Protein 6ER6 (pdb70)

Secondary structure (DSSP, 8-state):
-PPP-SGGGSBHHHHHHHHHHHHHT-S-HHHHHHHHHHHHHHH--TTTTHHHHS--TTS-SSHHHHHHHHHHHHHHTT---PBP-TT-/-TTS-EE-B---B---S-GGGGTTSTT-EEPBHHHHHHHTT-EESSHHHHHHHHHHHHHT-HHHHTTS-HHHHHHHHTTPPPBPPGGG-BTTB-B-EEEESS-----TTBTTTEEEE-TTTT---

Structure (mmCIF, N/CA/C/O backbone):
data_6ER6
#
_entry.id   6ER6
#
_cell.length_a   39.340
_cell.length_b   56.297
_cell.length_c   101.977
_cell.angle_alpha   90.000
_cell.angle_beta   90.000
_cell.angle_gamma   90.000
#
_symmetry.space_group_name_H-M   'P 21 21 21'
#
loop_
_entity.id
_entity.type
_entity.pdbx_description
1 polymer 'Endonuclease colEdes7'
2 polymer 'immunity Imdes7'
3 water water
#
loop_
_atom_site.group_PDB
_atom_site.id
_atom_site.type_symbol
_atom_site.label_atom_id
_atom_site.label_alt_id
_atom_site.label_comp_id
_atom_site.label_asym_id
_atom_site.label_entity_id
_atom_site.label_seq_id
_atom_site.pdbx_PDB_ins_code
_atom_site.Cartn_x
_atom_site.Cartn_y
_atom_site.Cartn_z
_atom_site.occupancy
_atom_site.B_iso_or_equiv
_atom_site.auth_seq_id
_atom_site.auth_comp_id
_atom_site.auth_asym_id
_atom_site.auth_atom_id
_atom_site.pdbx_PDB_model_num
ATOM 1 N N . LYS A 1 4 ? -33.312 -7.424 113.138 1.00 48.36 4 LYS B N 1
ATOM 2 C CA . LYS A 1 4 ? -33.194 -7.298 114.631 1.00 47.23 4 LYS B CA 1
ATOM 3 C C . LYS A 1 4 ? -33.632 -5.893 115.074 1.00 43.17 4 LYS B C 1
ATOM 4 O O . LYS A 1 4 ? -34.290 -5.782 116.128 1.00 44.20 4 LYS B O 1
ATOM 7 N N . ARG A 1 5 ? -33.294 -4.858 114.302 1.00 39.16 5 ARG B N 1
ATOM 8 C CA . ARG A 1 5 ? -33.692 -3.451 114.594 1.00 35.90 5 ARG B CA 1
ATOM 9 C C . ARG A 1 5 ? -35.212 -3.281 114.448 1.00 34.84 5 ARG B C 1
ATOM 10 O O . ARG A 1 5 ? -35.735 -2.279 114.971 1.00 42.71 5 ARG B O 1
ATOM 18 N N . ASN A 1 6 ? -35.877 -4.212 113.759 1.00 37.51 6 ASN B N 1
ATOM 19 C CA . ASN A 1 6 ? -37.337 -4.126 113.466 1.00 35.65 6 ASN B CA 1
ATOM 20 C C . ASN A 1 6 ? -38.121 -5.059 114.376 1.00 36.15 6 ASN B C 1
ATOM 21 O O 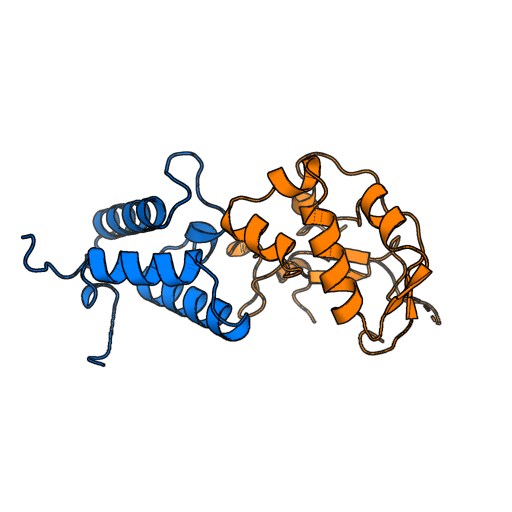. ASN A 1 6 ? -39.312 -5.077 114.270 1.00 35.36 6 ASN B O 1
ATOM 26 N N . LYS A 1 7 ? -37.412 -5.718 115.282 1.00 39.65 7 LYS B N 1
ATOM 27 C CA . LYS A 1 7 ? -38.016 -6.672 116.235 1.00 36.94 7 LYS B CA 1
ATOM 28 C C . LYS A 1 7 ? -38.285 -5.953 117.565 1.00 37.57 7 LYS B C 1
ATOM 29 O O . LYS A 1 7 ? -37.450 -5.167 117.994 1.00 35.78 7 LYS B O 1
ATOM 35 N N . PRO A 1 8 ? -39.389 -6.244 118.273 1.00 38.07 8 PRO B N 1
ATOM 36 C CA . PRO A 1 8 ? -39.670 -5.585 119.525 1.00 36.61 8 PRO B CA 1
ATOM 37 C C . PRO A 1 8 ? -38.833 -6.196 120.656 1.00 39.36 8 PRO B C 1
ATOM 38 O O . PRO A 1 8 ? -38.236 -7.249 120.486 1.00 40.77 8 PRO B O 1
ATOM 42 N N . GLY A 1 9 ? -38.804 -5.503 121.790 1.00 40.16 9 GLY B N 1
ATOM 43 C CA . GLY A 1 9 ? -38.040 -5.961 122.964 1.00 40.62 9 GLY B CA 1
ATOM 44 C C . GLY A 1 9 ? -38.024 -4.952 124.098 1.00 36.95 9 GLY B C 1
ATOM 45 O O . GLY A 1 9 ? -38.696 -3.899 123.986 1.00 34.72 9 GLY B O 1
ATOM 46 N N . LYS A 1 10 ? -37.242 -5.271 125.133 1.00 37.98 10 LYS B N 1
ATOM 47 C CA . LYS A 1 10 ? -37.188 -4.587 126.452 1.00 37.44 10 LYS B CA 1
ATOM 48 C C . LYS A 1 10 ? -35.822 -3.913 126.619 1.00 38.37 10 LYS B C 1
ATOM 49 O O . LYS A 1 10 ? -34.803 -4.615 126.443 1.00 35.24 10 LYS B O 1
ATOM 53 N N . ALA A 1 11 ? -35.806 -2.622 126.971 1.00 39.73 11 ALA B N 1
ATOM 54 C CA . ALA A 1 11 ? -34.586 -1.836 127.284 1.00 40.08 11 ALA B CA 1
ATOM 55 C C . ALA A 1 11 ? -33.938 -2.391 128.556 1.00 38.20 11 ALA B C 1
ATOM 56 O O . ALA A 1 11 ? -34.675 -2.634 129.523 1.00 39.98 11 ALA B O 1
ATOM 58 N N . THR A 1 12 ? -32.613 -2.581 128.538 1.00 37.30 12 THR B N 1
ATOM 59 C CA . THR A 1 12 ? -31.794 -3.081 129.679 1.00 37.69 12 THR B CA 1
ATOM 60 C C . THR A 1 12 ? -30.448 -2.341 129.701 1.00 37.46 12 THR B C 1
ATOM 61 O O . THR A 1 12 ? -30.098 -1.738 128.671 1.00 31.59 12 THR B O 1
ATOM 65 N N . GLY A 1 13 ? -29.739 -2.367 130.837 1.00 39.69 13 GLY B N 1
ATOM 66 C CA . GLY A 1 13 ? -28.364 -1.834 130.969 1.00 43.44 13 GLY B CA 1
ATOM 67 C C . GLY A 1 13 ? -28.293 -0.528 131.755 1.00 41.71 13 GLY B C 1
ATOM 68 O O . GLY A 1 13 ? -29.350 -0.054 132.221 1.00 45.66 13 GLY B O 1
ATOM 69 N N . LYS A 1 14 ? -27.084 0.049 131.853 1.00 40.65 14 LYS B N 1
ATOM 70 C CA . LYS A 1 14 ? -26.703 1.102 132.837 1.00 40.72 14 LYS B CA 1
ATOM 71 C C . LYS A 1 14 ? -26.340 2.438 132.175 1.00 41.15 14 LYS B C 1
ATOM 72 O O . LYS A 1 14 ? -26.604 3.480 132.807 1.00 51.30 14 LYS B O 1
ATOM 74 N N . GLY A 1 15 ? -25.724 2.426 130.989 1.00 37.64 15 GLY B N 1
ATOM 75 C CA . GLY A 1 15 ? -25.163 3.635 130.349 1.00 34.37 15 GLY B CA 1
ATOM 76 C C . GLY A 1 15 ? -23.836 4.034 130.984 1.00 36.14 15 GLY B C 1
ATOM 77 O O . GLY A 1 15 ? -23.254 3.192 131.703 1.00 40.53 15 GLY B O 1
ATOM 78 N N . LYS A 1 16 ? -23.365 5.265 130.738 1.00 32.54 16 LYS B N 1
ATOM 79 C CA . LYS A 1 16 ? -22.068 5.782 131.266 1.00 34.79 16 LYS B CA 1
ATOM 80 C C . LYS A 1 16 ? -22.209 7.234 131.716 1.00 35.28 16 LYS B C 1
ATOM 81 O O . LYS A 1 16 ? -23.052 7.963 131.200 1.00 36.00 16 LYS B O 1
ATOM 87 N N . PRO A 1 17 ? -21.364 7.703 132.667 1.00 37.34 17 PRO B N 1
ATOM 88 C CA . PRO A 1 17 ? -21.322 9.117 133.041 1.00 38.39 17 PRO B CA 1
ATOM 89 C C . PRO A 1 17 ? -20.856 9.985 131.862 1.00 37.57 17 PRO B C 1
ATOM 90 O O . PRO A 1 17 ? -19.984 9.563 131.125 1.00 37.44 17 PRO B O 1
ATOM 94 N N . VAL A 1 18 ? -21.437 11.177 131.718 1.00 38.60 18 VAL B N 1
ATOM 95 C CA . VAL A 1 18 ? -21.241 12.045 130.522 1.00 37.00 18 VAL B CA 1
ATOM 96 C C . VAL A 1 18 ? -21.079 13.504 130.960 1.00 38.91 18 VAL B C 1
ATOM 97 O O . VAL A 1 18 ? -21.815 13.935 131.867 1.00 43.81 18 VAL B O 1
ATOM 101 N N . GLY A 1 19 ? -20.158 14.222 130.305 1.00 40.35 19 GLY B N 1
ATOM 102 C CA . GLY A 1 19 ? -19.804 15.627 130.595 1.00 39.54 19 GLY B CA 1
ATOM 103 C C . GLY A 1 19 ? -20.432 16.585 129.597 1.00 41.38 19 GLY B C 1
ATOM 104 O O . GLY A 1 19 ? -21.531 16.265 129.086 1.00 39.09 19 GLY B O 1
ATOM 105 N N . ASP A 1 20 ? -19.743 17.696 129.303 1.00 42.77 20 ASP B N 1
ATOM 106 C CA . ASP A 1 20 ? -20.292 18.871 128.568 1.00 45.88 20 ASP B CA 1
ATOM 107 C C . ASP A 1 20 ? -19.964 18.825 127.065 1.00 41.97 20 ASP B C 1
ATOM 108 O O . ASP A 1 20 ? -20.406 19.754 126.362 1.00 44.20 20 ASP B O 1
ATOM 113 N N . LYS A 1 21 ? -19.215 17.826 126.586 1.00 38.88 21 LYS B N 1
ATOM 114 C CA . LYS A 1 21 ? -18.895 17.645 125.138 1.00 33.14 21 LYS B CA 1
ATOM 115 C C . LYS A 1 21 ? -19.302 16.229 124.711 1.00 28.10 21 LYS B C 1
ATOM 116 O O . LYS A 1 21 ? -18.511 15.553 124.036 1.00 28.65 21 LYS B O 1
ATOM 122 N N . TRP A 1 22 ? -20.516 15.825 125.077 1.00 25.40 22 TRP B N 1
ATOM 123 C CA . TRP A 1 22 ? -21.034 14.436 124.972 1.00 22.57 22 TRP B CA 1
ATOM 124 C C . TRP A 1 22 ? -20.830 13.888 123.553 1.00 21.28 22 TRP B C 1
ATOM 125 O O . TRP A 1 22 ? -20.190 12.835 123.409 1.00 22.19 22 TRP B O 1
ATOM 136 N N . LEU A 1 23 ? -21.321 14.592 122.534 1.00 20.96 23 LEU B N 1
ATOM 137 C CA . LEU A 1 23 ? -21.351 14.046 121.156 1.00 21.20 23 LEU B CA 1
ATOM 138 C C . LEU A 1 23 ? -20.038 14.328 120.415 1.00 21.32 23 LEU B C 1
ATOM 139 O O . LEU A 1 23 ? -19.947 13.929 119.244 1.00 20.83 23 LEU B O 1
ATOM 144 N N . ASP A 1 24 ? -19.014 14.889 121.065 1.00 22.13 24 ASP B N 1
ATOM 145 C CA . ASP A 1 24 ? -17.648 14.911 120.472 1.00 25.84 24 ASP B CA 1
ATOM 146 C C . ASP A 1 24 ? -17.184 13.469 120.214 1.00 24.26 24 ASP B C 1
ATOM 147 O O . ASP A 1 24 ? -16.372 13.279 119.303 1.00 28.82 24 ASP B O 1
ATOM 152 N N . ASP A 1 25 ? -17.695 12.497 120.979 1.00 24.64 25 ASP B N 1
ATOM 153 C CA . ASP A 1 25 ? -17.351 11.052 120.863 1.00 23.51 25 ASP B CA 1
ATOM 154 C C . ASP A 1 25 ? -18.138 10.379 119.725 1.00 21.01 25 ASP B C 1
ATOM 155 O O . ASP A 1 25 ? -17.781 9.235 119.367 1.00 21.77 25 ASP B O 1
ATOM 160 N N . ALA A 1 26 ? -19.149 11.040 119.148 1.00 20.64 26 ALA B N 1
ATOM 161 C CA . ALA A 1 26 ? -20.101 10.405 118.2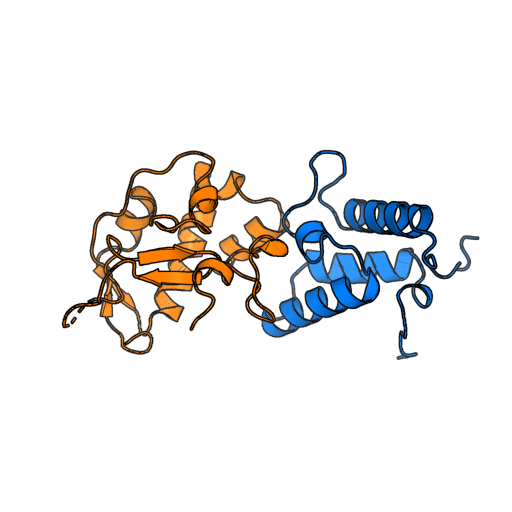03 1.00 20.24 26 ALA B CA 1
ATOM 162 C C . ALA A 1 26 ? -19.386 9.969 116.917 1.00 20.03 26 ALA B C 1
ATOM 163 O O . ALA A 1 26 ? -19.805 8.953 116.348 1.00 21.04 26 ALA B O 1
ATOM 165 N N . GLY A 1 27 ? -18.341 10.685 116.492 1.00 21.10 27 GLY B N 1
ATOM 166 C CA . GLY A 1 27 ? -17.585 10.377 115.260 1.00 22.35 27 GLY B CA 1
ATOM 167 C C . GLY A 1 27 ? -16.356 9.521 115.525 1.00 24.34 27 GLY B C 1
ATOM 168 O O . GLY A 1 27 ? -15.653 9.185 114.551 1.00 26.46 27 GLY B O 1
ATOM 169 N N . LYS A 1 28 ? -16.102 9.166 116.789 1.00 25.00 28 LYS B N 1
ATOM 170 C CA . LYS A 1 28 ? -14.875 8.447 117.219 1.00 28.56 28 LYS B CA 1
ATOM 171 C C . LYS A 1 28 ? -15.151 6.944 117.259 1.00 26.47 28 LYS B C 1
ATOM 172 O O . LYS A 1 28 ? -16.324 6.535 117.155 1.00 25.83 28 LYS B O 1
ATOM 178 N N . ASP A 1 29 ? -14.086 6.155 117.385 1.00 27.63 29 ASP B N 1
ATOM 179 C CA . ASP A 1 29 ? -14.137 4.673 117.447 1.00 30.85 29 ASP B CA 1
ATOM 180 C C . ASP A 1 29 ? -15.249 4.226 118.406 1.00 29.38 29 ASP B C 1
ATOM 181 O O . ASP A 1 29 ? -16.037 3.339 118.038 1.00 30.29 29 ASP B O 1
ATOM 186 N N . SER A 1 30 ? -15.311 4.835 119.591 1.00 29.24 30 SER B N 1
ATOM 187 C CA . SER A 1 30 ? -16.217 4.441 120.701 1.00 28.35 30 SER B CA 1
ATOM 188 C C . SER A 1 30 ? -17.675 4.785 120.379 1.00 24.75 30 SER B C 1
ATOM 189 O O . SER A 1 30 ? -18.565 4.148 120.965 1.00 27.19 30 SER B O 1
ATOM 192 N N . GLY A 1 31 ? -17.917 5.801 119.544 1.00 23.08 31 GLY B N 1
ATOM 193 C CA . GLY A 1 31 ? -19.203 6.525 119.537 1.00 19.65 31 GLY B CA 1
ATOM 194 C C . GLY A 1 31 ? -19.458 7.150 120.901 1.00 18.56 31 GLY B C 1
ATOM 195 O O . GLY A 1 31 ? -18.568 7.054 121.768 1.00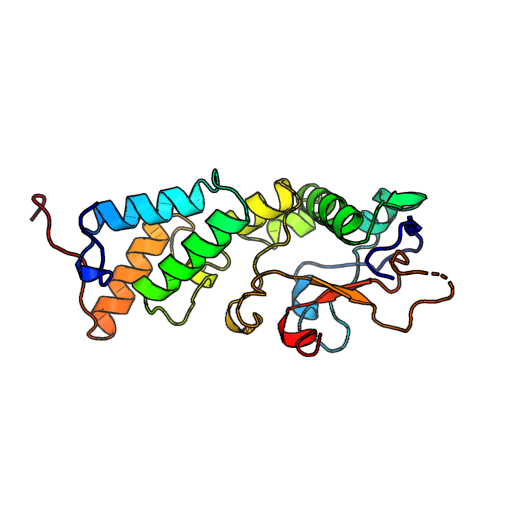 21.10 31 GLY B O 1
ATOM 196 N N . ALA A 1 32 ? -20.619 7.773 121.099 1.00 19.09 32 ALA B N 1
ATOM 197 C CA . ALA A 1 32 ? -21.013 8.384 122.390 1.00 19.45 32 ALA B CA 1
ATOM 198 C C . ALA A 1 32 ? -21.926 7.424 123.147 1.00 20.66 32 ALA B C 1
ATOM 199 O O . ALA A 1 32 ? -22.803 6.797 122.561 1.00 20.95 32 ALA B O 1
ATOM 201 N N . PRO A 1 33 ? -21.753 7.287 124.479 1.00 20.99 33 PRO B N 1
ATOM 202 C CA . PRO A 1 33 ? -22.596 6.395 125.269 1.00 23.20 33 PRO B CA 1
ATOM 203 C C . PRO A 1 33 ? -23.977 6.989 125.566 1.00 24.54 33 PRO B C 1
ATOM 204 O O . PRO A 1 33 ? -24.146 8.198 125.477 1.00 25.84 33 PRO B O 1
ATOM 208 N N . ILE A 1 34 ? -24.931 6.126 125.913 1.00 27.02 34 ILE B N 1
ATOM 209 C CA . ILE A 1 34 ? -26.199 6.562 126.561 1.00 28.66 34 ILE B CA 1
ATOM 210 C C . ILE A 1 34 ? -25.792 7.149 127.906 1.00 29.27 34 ILE B C 1
ATOM 211 O O . ILE A 1 34 ? -25.108 6.473 128.668 1.00 30.27 34 ILE B O 1
ATOM 216 N N . PRO A 1 35 ? -26.124 8.422 128.218 1.00 30.03 35 PRO B N 1
ATOM 217 C CA . PRO A 1 35 ? -25.861 8.967 129.552 1.00 32.25 35 PRO B CA 1
ATOM 218 C C . PRO A 1 35 ? -26.542 8.108 130.632 1.00 35.05 35 PRO B C 1
ATOM 219 O O . PRO A 1 35 ? -27.671 7.699 130.428 1.00 35.07 35 PRO B O 1
ATOM 223 N N . ASP A 1 36 ? -25.833 7.808 131.725 1.00 40.03 36 ASP B N 1
ATOM 224 C CA . ASP A 1 36 ? -26.305 6.865 132.778 1.00 38.42 36 ASP B CA 1
ATOM 225 C C . ASP A 1 36 ? -27.692 7.299 133.283 1.00 37.71 36 ASP B C 1
ATOM 226 O O . ASP A 1 36 ? -28.572 6.419 133.437 1.00 40.03 36 ASP B O 1
ATOM 231 N N . ARG A 1 37 ? -27.892 8.603 133.494 1.00 37.08 37 ARG B N 1
ATOM 232 C CA . ARG A 1 37 ? -29.155 9.181 134.040 1.00 43.00 37 ARG B CA 1
ATOM 233 C C . ARG A 1 37 ? -30.288 9.022 133.019 1.00 41.66 37 ARG B C 1
ATOM 234 O O . ARG A 1 37 ? -31.430 8.740 133.437 1.00 43.00 37 ARG B O 1
ATOM 242 N N . ILE A 1 38 ? -29.993 9.178 131.728 1.00 43.27 38 ILE B N 1
ATOM 243 C CA . ILE A 1 38 ? -30.983 8.905 130.648 1.00 41.15 38 ILE B CA 1
ATOM 244 C C . ILE A 1 38 ? -31.339 7.415 130.707 1.00 45.55 38 ILE B C 1
ATOM 245 O O . ILE A 1 38 ? -32.543 7.100 130.624 1.00 49.99 38 ILE B O 1
ATOM 250 N N . ALA A 1 39 ? -30.336 6.549 130.908 1.00 42.50 39 ALA B N 1
ATOM 251 C CA . ALA A 1 39 ? -30.473 5.072 130.913 1.00 40.69 39 ALA B CA 1
ATOM 252 C C . ALA A 1 39 ? -31.488 4.609 131.966 1.00 38.05 39 ALA B C 1
ATOM 253 O O . ALA A 1 39 ? -32.217 3.618 131.721 1.00 41.40 39 ALA B O 1
ATOM 255 N N . ASP A 1 40 ? -31.522 5.303 133.099 1.00 35.49 40 ASP B N 1
ATOM 256 C CA . ASP A 1 40 ? -32.405 4.984 134.249 1.00 37.18 40 ASP B CA 1
ATOM 257 C C . ASP A 1 40 ? -33.870 5.134 133.818 1.00 39.70 40 ASP B C 1
ATOM 258 O O . ASP A 1 40 ? -34.709 4.352 134.308 1.00 41.35 40 ASP B O 1
ATOM 263 N N . LYS A 1 41 ? -34.156 6.079 132.915 1.00 35.69 41 LYS B N 1
ATOM 264 C CA . LYS A 1 41 ? -35.539 6.521 132.590 1.00 39.68 41 LYS B CA 1
ATOM 265 C C . LYS A 1 41 ? -36.156 5.594 131.532 1.00 40.18 41 LYS B C 1
ATOM 266 O O . LYS A 1 41 ? -37.401 5.568 131.440 1.00 43.25 41 LYS B O 1
ATOM 272 N N . LEU A 1 42 ? -35.325 4.825 130.839 1.00 39.05 42 LEU B N 1
ATOM 273 C CA . LEU A 1 42 ? -35.836 3.939 129.765 1.00 37.09 42 LEU B CA 1
ATOM 274 C C . LEU A 1 42 ? -35.834 2.472 130.192 1.00 35.28 42 LEU B C 1
ATOM 275 O O . LEU A 1 42 ? -36.494 1.701 129.536 1.00 36.23 42 LEU B O 1
ATOM 280 N N . ARG A 1 43 ? -35.077 2.109 131.217 1.00 32.81 43 ARG B N 1
ATOM 281 C CA . ARG A 1 43 ? -34.958 0.688 131.650 1.00 36.35 43 ARG B CA 1
ATOM 282 C C . ARG A 1 43 ? -36.327 0.041 131.861 1.00 36.37 43 ARG B C 1
ATOM 283 O O . ARG A 1 43 ? -37.194 0.649 132.462 1.00 35.75 43 ARG B O 1
ATOM 291 N N . ASP A 1 44 ? -36.481 -1.151 131.279 1.00 37.68 44 ASP B N 1
ATOM 292 C CA . ASP A 1 44 ? -37.679 -2.047 131.354 1.00 42.13 44 ASP B CA 1
ATOM 293 C C . ASP A 1 44 ? -38.842 -1.576 130.477 1.00 40.27 44 ASP B C 1
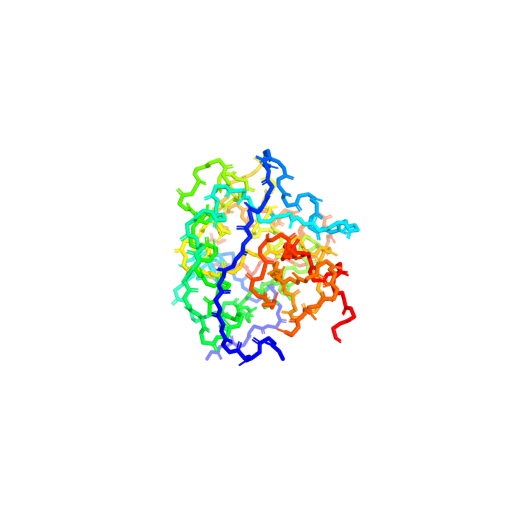ATOM 294 O O . ASP A 1 44 ? -39.875 -2.230 130.502 1.00 40.22 44 ASP B O 1
ATOM 299 N N . LYS A 1 45 ? -38.682 -0.485 129.722 1.00 38.85 45 LYS B N 1
ATOM 300 C CA . LYS A 1 45 ? -39.793 -0.071 128.842 1.00 41.48 45 LYS B CA 1
ATOM 301 C C . LYS A 1 45 ? -39.821 -1.000 127.627 1.00 37.86 45 LYS B C 1
ATOM 302 O O . LYS A 1 45 ? -38.783 -1.533 127.272 1.00 40.89 45 LYS B O 1
ATOM 308 N N . GLU A 1 46 ? -41.001 -1.225 127.064 1.00 42.29 46 GLU B N 1
ATOM 309 C CA . GLU A 1 46 ? -41.119 -2.136 125.903 1.00 41.73 46 GLU B CA 1
ATOM 310 C C . GLU A 1 46 ? -41.204 -1.293 124.629 1.00 39.86 46 GLU B C 1
ATOM 311 O O . GLU A 1 46 ? -41.750 -0.224 124.670 1.00 43.75 46 GLU B O 1
ATOM 317 N N . PHE A 1 47 ? -40.601 -1.775 123.559 1.00 38.49 47 PHE B N 1
ATOM 318 C CA . PHE A 1 47 ? -40.524 -1.022 122.283 1.00 40.33 47 PHE B CA 1
ATOM 319 C C . PHE A 1 47 ? -40.915 -1.955 121.132 1.00 41.62 47 PHE B C 1
ATOM 320 O O . PHE A 1 47 ? -40.481 -3.125 121.126 1.00 41.47 47 PHE B O 1
ATOM 328 N N . LYS A 1 48 ? -41.754 -1.446 120.226 1.00 38.46 48 LYS B N 1
ATOM 329 C CA . LYS A 1 48 ? -42.236 -2.141 119.001 1.00 38.70 48 LYS B CA 1
ATOM 330 C C . LYS A 1 48 ? -41.056 -2.422 118.065 1.00 38.64 48 LYS B C 1
ATOM 331 O O . LYS A 1 48 ? -41.072 -3.481 117.388 1.00 36.71 48 LYS B O 1
ATOM 333 N N . ASN A 1 49 ? -40.096 -1.492 118.009 1.00 35.77 49 ASN B N 1
ATOM 334 C CA . ASN A 1 49 ? -38.853 -1.607 117.201 1.00 35.23 49 ASN B CA 1
ATOM 335 C C . ASN A 1 49 ? -37.831 -0.583 117.714 1.00 36.37 49 ASN B C 1
ATOM 336 O O . ASN A 1 49 ? -38.104 0.104 118.730 1.00 31.69 49 ASN B O 1
ATOM 341 N N . PHE A 1 50 ? -36.672 -0.492 117.065 1.00 35.38 50 PHE B N 1
ATOM 342 C CA . PHE A 1 50 ? -35.564 0.365 117.547 1.00 34.81 50 PHE B CA 1
ATOM 343 C C . PHE A 1 50 ? -35.886 1.836 117.258 1.00 36.91 50 PHE B C 1
ATOM 344 O O . PHE A 1 50 ? -35.441 2.694 118.052 1.00 40.40 50 PHE B O 1
ATOM 352 N N . ASP A 1 51 ? -36.648 2.108 116.187 1.00 37.98 51 ASP B N 1
ATOM 353 C CA . ASP A 1 51 ? -37.155 3.464 115.831 1.00 37.21 51 ASP B CA 1
ATOM 354 C C . ASP A 1 51 ? -37.990 4.009 116.998 1.00 38.51 51 ASP B C 1
ATOM 355 O O . ASP A 1 51 ? -37.961 5.234 117.240 1.00 40.26 51 ASP B O 1
ATOM 357 N N . ASP A 1 52 ? -38.694 3.121 117.699 1.00 39.45 52 ASP B N 1
ATOM 358 C CA . ASP A 1 52 ? -39.593 3.457 118.834 1.00 39.43 52 ASP B CA 1
ATOM 359 C C . ASP A 1 52 ? -38.750 3.955 120.021 1.00 39.76 52 ASP B C 1
ATOM 360 O O . ASP A 1 52 ? -39.126 4.982 120.623 1.00 42.92 52 ASP B O 1
ATOM 365 N N . PHE A 1 53 ? -37.657 3.255 120.349 1.00 43.00 53 PHE B N 1
ATOM 366 C CA . PHE A 1 53 ? -36.699 3.623 121.430 1.00 41.38 53 PHE B CA 1
ATOM 367 C C . PHE A 1 53 ? -36.052 4.980 121.115 1.00 39.26 53 PHE B C 1
ATOM 368 O O . PHE A 1 53 ? -35.892 5.822 122.025 1.00 40.52 53 PHE B O 1
ATOM 376 N N . ARG A 1 54 ? -35.676 5.180 119.852 1.00 36.97 54 ARG B N 1
ATOM 377 C CA . ARG A 1 54 ? -34.978 6.395 119.363 1.00 33.67 54 ARG B CA 1
ATOM 378 C C . ARG A 1 54 ? -35.767 7.650 119.771 1.00 32.99 54 ARG B C 1
ATOM 379 O O . ARG A 1 54 ? -35.138 8.611 120.259 1.00 34.18 54 ARG B O 1
ATOM 387 N N . LYS A 1 55 ? -37.089 7.650 119.585 1.00 33.53 55 LYS B N 1
ATOM 388 C CA . LYS A 1 55 ? -37.950 8.838 119.832 1.00 36.38 55 LYS B CA 1
ATOM 389 C C . LYS A 1 55 ? -37.926 9.202 121.323 1.00 36.66 55 LYS B C 1
ATOM 390 O O . LYS A 1 55 ? -37.680 10.387 121.632 1.00 37.26 55 LYS B O 1
ATOM 396 N N . LYS A 1 56 ? -38.146 8.229 122.215 1.00 39.11 56 LYS B N 1
ATOM 397 C CA . LYS A 1 56 ? -38.206 8.461 123.685 1.00 40.80 56 LYS B CA 1
ATOM 398 C C . LYS A 1 56 ? -36.829 8.919 124.185 1.00 37.78 56 LYS B C 1
ATOM 399 O O . LYS A 1 56 ? -36.783 9.804 125.059 1.00 41.83 56 LYS B O 1
ATOM 402 N N . PHE A 1 57 ? -35.747 8.354 123.641 1.00 36.02 57 PHE B N 1
ATOM 403 C CA . PHE A 1 57 ? -34.350 8.707 124.005 1.00 31.10 57 PHE B CA 1
ATOM 404 C C . PHE A 1 57 ? -34.107 10.213 123.811 1.00 27.90 57 PHE B C 1
ATOM 405 O O . PHE A 1 57 ? -33.685 10.891 124.759 1.00 32.34 57 PHE B O 1
ATOM 413 N N . TRP A 1 58 ? -34.337 10.740 122.610 1.00 28.04 58 TRP B N 1
ATOM 414 C CA . TRP A 1 58 ? -34.053 12.168 122.306 1.00 26.14 58 TRP B CA 1
ATOM 415 C C . TRP A 1 58 ? -34.972 13.084 123.129 1.00 28.15 58 TRP B C 1
ATOM 416 O O . TRP A 1 58 ? -34.516 14.179 123.524 1.00 29.02 58 TRP B O 1
ATOM 427 N N . GLU A 1 59 ? -36.199 12.646 123.422 1.00 33.13 59 GLU B N 1
ATOM 428 C CA . GLU A 1 59 ? -37.141 13.397 124.296 1.00 36.71 59 GLU B CA 1
ATOM 429 C C . GLU A 1 59 ? -36.520 13.545 125.691 1.00 36.49 59 GLU B C 1
ATOM 430 O O . GLU A 1 59 ? -36.499 14.680 126.201 1.00 36.25 59 GLU B O 1
ATOM 436 N N . GLU A 1 60 ? -36.000 12.452 126.264 1.00 38.04 60 GLU B N 1
ATOM 437 C CA . GLU A 1 60 ? -35.353 12.447 127.604 1.00 38.65 60 GLU B CA 1
ATOM 438 C C . GLU A 1 60 ? -34.127 13.368 127.578 1.00 34.20 60 GLU B C 1
ATOM 439 O O . GLU A 1 60 ? -33.942 14.119 128.548 1.00 38.35 60 GLU B O 1
ATOM 445 N N . VAL A 1 61 ? -33.350 13.347 126.487 1.00 32.22 61 VAL B N 1
ATOM 446 C CA . VAL A 1 61 ? -32.149 14.219 126.315 1.00 30.75 61 VAL B CA 1
ATOM 447 C C . VAL A 1 61 ? -32.580 15.690 126.420 1.00 31.11 61 VAL B C 1
ATOM 448 O O . VAL A 1 61 ? -31.889 16.444 127.124 1.00 33.59 61 VAL B O 1
ATOM 452 N N . SER A 1 62 ? -33.677 16.080 125.759 1.00 33.10 62 SER B N 1
ATOM 453 C CA . SER A 1 62 ? -34.198 17.476 125.728 1.00 33.96 62 SER B CA 1
ATOM 454 C C . SER A 1 62 ? -34.596 17.940 127.138 1.00 36.12 62 SER B C 1
ATOM 455 O O . SER A 1 62 ? -34.519 19.157 127.395 1.00 36.14 62 SER B O 1
ATOM 458 N N . LYS A 1 63 ? -35.013 17.007 128.003 1.00 36.28 63 LYS B N 1
ATOM 459 C CA . LYS A 1 63 ? -35.496 17.274 129.387 1.00 42.64 63 LYS B CA 1
ATOM 460 C C . LYS A 1 63 ? -34.323 17.290 130.377 1.00 42.04 63 LYS B C 1
ATOM 461 O O . LYS A 1 63 ? -34.580 17.541 131.564 1.00 47.11 63 LYS B O 1
ATOM 467 N N . ASP A 1 64 ? -33.101 17.004 129.916 1.00 40.33 64 ASP B N 1
ATOM 468 C CA . ASP A 1 64 ? -31.853 17.087 130.722 1.00 41.75 64 ASP B CA 1
ATOM 469 C C . ASP A 1 64 ? -31.157 18.411 130.405 1.00 40.92 64 ASP B C 1
ATOM 470 O O . ASP A 1 64 ? -30.557 18.548 129.340 1.00 41.19 64 ASP B O 1
ATOM 475 N N . PRO A 1 65 ? -31.223 19.433 131.296 1.00 39.77 65 PRO B N 1
ATOM 476 C CA . PRO A 1 65 ? -30.651 20.751 131.000 1.00 41.30 65 PRO B CA 1
ATOM 477 C C . PRO A 1 65 ? -29.166 20.734 130.601 1.00 42.26 65 PRO B C 1
ATOM 478 O O . PRO A 1 65 ? -28.800 21.482 129.708 1.00 39.80 65 PRO B O 1
ATOM 482 N N . ASP A 1 66 ? -28.360 19.897 131.266 1.00 40.37 66 ASP B N 1
ATOM 483 C CA . ASP A 1 66 ? -26.899 19.756 131.011 1.00 40.70 66 ASP B CA 1
ATOM 484 C C . ASP A 1 66 ? -26.662 19.200 129.600 1.00 36.67 66 ASP B C 1
ATOM 485 O O . ASP A 1 66 ? -25.644 19.586 128.989 1.00 36.34 66 ASP B O 1
ATOM 490 N N . LEU A 1 67 ? -27.548 18.334 129.094 1.00 34.44 67 LEU B N 1
ATOM 491 C CA . LEU A 1 67 ? -27.429 17.769 127.720 1.00 32.74 67 LEU B CA 1
ATOM 492 C C . LEU A 1 67 ? -28.045 18.745 126.714 1.00 32.26 67 LEU B C 1
ATOM 493 O O . LEU A 1 67 ? -27.413 18.986 125.662 1.00 32.04 67 LEU B O 1
ATOM 498 N N . ALA A 1 68 ? -29.219 19.301 127.030 1.00 32.27 68 ALA B N 1
ATOM 499 C CA . ALA A 1 68 ? -29.991 20.175 126.116 1.00 32.17 68 ALA B CA 1
ATOM 500 C C . ALA A 1 68 ? -29.134 21.372 125.687 1.00 32.23 68 ALA B C 1
ATOM 501 O O . ALA A 1 68 ? -29.181 21.719 124.499 1.00 32.50 68 ALA B O 1
ATOM 503 N N . LYS A 1 69 ? -28.374 21.970 126.611 1.00 31.02 69 LYS B N 1
ATOM 504 C CA . LYS A 1 69 ? -27.604 23.218 126.349 1.00 34.28 69 LYS B CA 1
ATOM 505 C C . LYS A 1 69 ? -26.396 22.942 125.441 1.00 31.15 69 LYS B C 1
ATOM 506 O O . LYS A 1 69 ? -25.790 23.930 124.995 1.00 34.08 69 LYS B O 1
ATOM 512 N N . GLN A 1 70 ? -26.058 21.673 125.167 1.00 32.10 70 GLN B N 1
ATOM 513 C CA . GLN A 1 70 ? -24.946 21.295 124.252 1.00 29.33 70 GLN B CA 1
ATOM 514 C C . GLN A 1 70 ? -25.422 21.392 122.797 1.00 26.18 70 GLN B C 1
ATOM 515 O O . GLN A 1 70 ? -24.589 21.210 121.898 1.00 28.45 70 GLN B O 1
ATOM 521 N N . PHE A 1 71 ? -26.707 21.680 122.582 1.00 25.63 71 PHE B N 1
ATOM 522 C CA . PHE A 1 71 ? -27.300 21.936 121.243 1.00 24.72 71 PHE B CA 1
ATOM 523 C C . PHE A 1 71 ? -27.710 23.406 121.122 1.00 25.02 71 PHE B C 1
ATOM 524 O O . PHE A 1 71 ? -28.086 24.022 122.136 1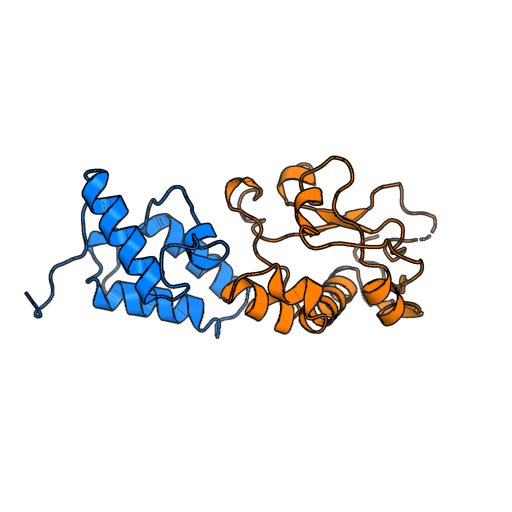.00 27.64 71 PHE B O 1
ATOM 532 N N . LYS A 1 72 ? -27.661 23.946 119.901 1.00 24.28 72 LYS B N 1
ATOM 533 C CA . LYS A 1 72 ? -28.157 25.314 119.590 1.00 25.50 72 LYS B CA 1
ATOM 534 C C . LYS A 1 72 ? -29.677 25.236 119.367 1.00 22.60 72 LYS B C 1
ATOM 535 O O . LYS A 1 72 ? -30.248 24.147 119.537 1.00 22.96 72 LYS B O 1
ATOM 541 N N . ARG A 1 73 ? -30.326 26.353 119.034 1.00 23.30 73 ARG B N 1
ATOM 542 C CA . ARG A 1 73 ? -31.805 26.496 119.125 1.00 24.14 73 ARG B CA 1
ATOM 543 C C . ARG A 1 73 ? -32.515 25.452 118.252 1.00 22.28 73 ARG B C 1
ATOM 544 O O . ARG A 1 73 ? -33.444 24.794 118.759 1.00 23.58 73 ARG B O 1
ATOM 550 N N . SER A 1 74 ? -32.123 25.313 116.983 1.00 20.39 74 SER B N 1
ATOM 551 C CA . SER A 1 74 ? -32.842 24.450 116.009 1.00 19.59 74 SER B CA 1
ATOM 552 C C . SER A 1 74 ? -32.734 22.967 116.397 1.00 18.46 74 SER B C 1
ATOM 553 O O . SER A 1 74 ? -33.751 22.259 116.285 1.00 19.80 74 SER B O 1
ATOM 556 N N . ASN A 1 75 ? -31.570 22.515 116.865 1.00 19.26 75 ASN B N 1
ATOM 557 C CA . ASN A 1 75 ? -31.385 21.109 117.327 1.00 19.29 75 ASN B CA 1
ATOM 558 C C . ASN A 1 75 ? -32.150 20.867 118.635 1.00 20.19 75 ASN B C 1
ATOM 559 O O . ASN A 1 75 ? -32.668 19.741 118.816 1.00 20.77 75 ASN B O 1
ATOM 564 N N . ARG A 1 76 ? -32.228 21.858 119.525 1.00 21.65 76 ARG B N 1
ATOM 565 C CA . ARG A 1 76 ? -33.028 21.720 120.769 1.00 22.52 76 ARG B CA 1
ATOM 566 C C . ARG A 1 76 ? -34.495 21.494 120.390 1.00 22.95 76 ARG B C 1
ATOM 567 O O . ARG A 1 76 ? -35.124 20.619 120.986 1.00 25.08 76 ARG B O 1
ATOM 575 N N . LYS A 1 77 ? -35.007 22.217 119.390 1.00 23.46 77 LYS B N 1
ATOM 576 C CA . LYS A 1 77 ? -36.421 22.070 118.959 1.00 24.33 77 LYS B CA 1
ATOM 577 C C . LYS A 1 77 ? -36.643 20.648 118.428 1.00 21.90 77 LYS B C 1
ATOM 578 O O . LYS A 1 77 ? -37.726 20.105 118.667 1.00 26.73 77 LYS B O 1
ATOM 584 N N . ARG A 1 78 ? -35.656 20.062 117.739 1.00 23.08 78 ARG B N 1
ATOM 585 C CA . ARG A 1 78 ? -35.777 18.694 117.163 1.00 22.23 78 ARG B CA 1
ATOM 586 C C . ARG A 1 78 ? -35.894 17.673 118.300 1.00 22.66 78 ARG B C 1
ATOM 587 O O . ARG A 1 78 ? -36.850 16.882 118.282 1.00 25.00 78 ARG B O 1
ATOM 595 N N . ILE A 1 79 ? -34.968 17.693 119.258 1.00 23.66 79 ILE B N 1
ATOM 596 C CA . ILE A 1 79 ? -34.909 16.657 120.331 1.00 25.15 79 ILE B CA 1
ATOM 597 C C . ILE A 1 79 ? -36.135 16.808 121.242 1.00 27.78 79 ILE B C 1
ATOM 598 O O . ILE A 1 79 ? -36.614 15.767 121.738 1.00 31.05 79 ILE B O 1
ATOM 603 N N . GLN A 1 80 ? -36.664 18.028 121.405 1.00 28.79 80 GLN B N 1
ATOM 604 C CA . GLN A 1 80 ? -37.910 18.291 122.184 1.00 31.64 80 GLN B CA 1
ATOM 605 C C . GLN A 1 80 ? -39.060 17.463 121.587 1.00 32.37 80 GLN B C 1
ATOM 606 O O . GLN A 1 80 ? -39.929 17.022 122.365 1.00 35.78 80 GLN B O 1
ATOM 612 N N . GLN A 1 81 ? -39.045 17.254 120.261 1.00 33.93 81 GLN B N 1
ATOM 613 C CA . GLN A 1 81 ? -40.096 16.537 119.484 1.00 34.53 81 GLN B CA 1
ATOM 614 C C . GLN A 1 81 ? -39.728 15.059 119.274 1.00 33.08 81 GLN B C 1
ATOM 615 O O . GLN A 1 81 ? -40.513 14.354 118.614 1.00 37.50 81 GLN B O 1
ATOM 621 N N . GLY A 1 82 ? -38.577 14.612 119.783 1.00 30.22 82 GLY B N 1
ATOM 622 C CA . GLY A 1 82 ? -38.132 13.206 119.708 1.00 30.18 82 GLY B CA 1
ATOM 623 C C . GLY A 1 82 ? -37.392 12.903 118.421 1.00 27.33 82 GLY B C 1
ATOM 624 O O . GLY A 1 82 ? -37.124 11.720 118.156 1.00 31.29 82 GLY B O 1
ATOM 625 N N . TYR A 1 83 ? -37.055 13.932 117.647 1.00 27.87 83 TYR B N 1
ATOM 626 C CA . TYR A 1 83 ? -36.262 13.800 116.401 1.00 25.60 83 TYR B CA 1
ATOM 627 C C . TYR A 1 83 ? -34.777 13.864 116.755 1.00 23.46 83 TYR B C 1
ATOM 628 O O . TYR A 1 83 ? -34.386 14.638 117.659 1.00 23.85 83 TYR B O 1
ATOM 637 N N . ALA A 1 84 ? -33.966 13.063 116.065 1.00 21.96 84 ALA B N 1
ATOM 638 C CA . ALA A 1 84 ? -32.499 13.083 116.215 1.00 20.34 84 ALA B CA 1
ATOM 639 C C . ALA A 1 84 ? -32.009 14.462 115.799 1.00 19.01 84 ALA B C 1
ATOM 640 O O . ALA A 1 84 ? -32.525 15.053 114.841 1.00 20.16 84 ALA B O 1
ATOM 642 N N . PRO A 1 85 ? -30.996 15.012 116.498 1.00 19.21 85 PRO B N 1
ATOM 643 C CA . PRO A 1 85 ? -30.401 16.275 116.087 1.00 18.99 85 PRO B CA 1
ATOM 644 C C . PRO A 1 85 ? -29.695 16.074 114.740 1.00 16.91 85 PRO B C 1
ATOM 645 O O . PRO A 1 85 ? -29.212 14.989 114.459 1.00 17.46 85 PRO B O 1
ATOM 649 N N . PHE A 1 86 ? -29.622 17.122 113.935 1.00 16.05 86 PHE B N 1
ATOM 650 C CA . PHE A 1 86 ? -28.687 17.165 112.786 1.00 15.52 86 PHE B CA 1
ATOM 651 C C . PHE A 1 86 ? -27.271 16.988 113.326 1.00 16.09 86 PHE B C 1
ATOM 652 O O . PHE A 1 86 ? -26.930 17.593 114.370 1.00 17.30 86 PHE B O 1
ATOM 660 N N . ALA A 1 87 ? -26.472 16.180 112.640 1.00 16.58 87 ALA B N 1
ATOM 661 C CA . ALA A 1 87 ? -25.012 16.089 112.843 1.00 15.93 87 ALA B CA 1
ATOM 662 C C . ALA A 1 87 ? -24.344 17.232 112.089 1.00 16.48 87 ALA B C 1
ATOM 663 O O . ALA A 1 87 ? -24.938 17.811 111.171 1.00 17.08 87 ALA B O 1
ATOM 665 N N . PRO A 1 88 ? -23.096 17.605 112.437 1.00 17.47 88 PRO B N 1
ATOM 666 C CA . PRO A 1 88 ? -22.348 18.563 111.623 1.00 18.33 88 PRO B CA 1
ATOM 667 C C . PRO A 1 88 ? -22.279 18.084 110.165 1.00 18.26 88 PRO B C 1
ATOM 668 O O . PRO A 1 88 ? -22.159 16.893 109.939 1.00 18.21 88 PRO B O 1
ATOM 672 N N . GLN A 1 89 ? -22.345 19.013 109.210 1.00 18.68 89 GLN B N 1
ATOM 673 C CA . GLN A 1 89 ? -22.360 18.714 107.752 1.00 19.40 89 GLN B CA 1
ATOM 674 C C . GLN A 1 89 ? -21.227 17.736 107.404 1.00 19.65 89 GLN B C 1
ATOM 675 O O . GLN A 1 89 ? -21.501 16.748 106.684 1.00 21.78 89 GLN B 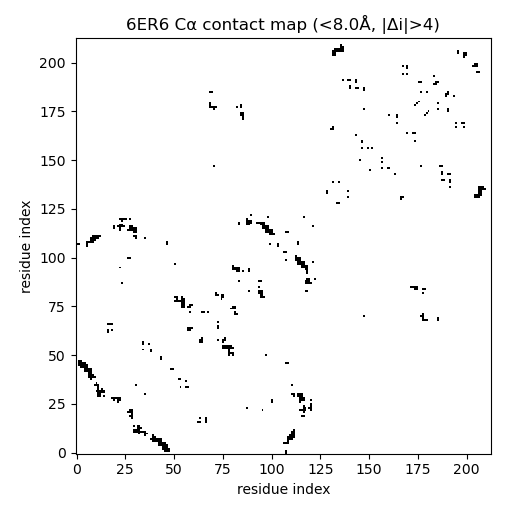O 1
ATOM 681 N N . LYS A 1 90 ? -20.009 17.977 107.900 1.00 21.14 90 LYS B N 1
ATOM 682 C CA . LYS A 1 90 ? -18.807 17.172 107.548 1.00 23.13 90 LYS B CA 1
ATOM 683 C C . LYS A 1 90 ? -19.012 15.707 107.976 1.00 22.29 90 LYS B C 1
ATOM 684 O O . LYS A 1 90 ? -18.366 14.822 107.382 1.00 24.27 90 LYS B O 1
ATOM 690 N N . ASP A 1 91 ? -19.885 15.461 108.958 1.00 19.70 91 ASP B N 1
ATOM 691 C CA . ASP A 1 91 ? -20.090 14.137 109.603 1.00 18.15 91 ASP B CA 1
ATOM 692 C C . ASP A 1 91 ? -21.328 13.449 109.020 1.00 18.53 91 ASP B C 1
ATOM 693 O O . ASP A 1 91 ? -21.631 12.333 109.456 1.00 18.92 91 ASP B O 1
ATOM 698 N N . GLN A 1 92 ? -22.018 14.080 108.065 1.00 19.48 92 GLN B N 1
ATOM 699 C CA . GLN A 1 92 ? -23.223 13.493 107.428 1.00 18.99 92 GLN B CA 1
ATOM 700 C C . GLN A 1 92 ? -22.787 12.572 106.289 1.00 18.69 92 GLN B C 1
ATOM 701 O O . GLN A 1 92 ? -21.598 12.601 105.911 1.00 19.51 92 GLN B O 1
ATOM 707 N N . VAL A 1 93 ? -23.719 11.764 105.792 1.00 18.57 93 VAL B N 1
ATOM 708 C CA . VAL A 1 93 ? -23.509 10.908 104.589 1.00 20.29 93 VAL B CA 1
ATOM 709 C C . VAL A 1 93 ? -24.763 11.009 103.716 1.00 20.61 93 VAL B C 1
ATOM 710 O O . VAL A 1 93 ? -25.763 10.348 104.032 1.00 23.07 93 VAL B O 1
ATOM 714 N N . GLY A 1 94 ? -24.714 11.824 102.658 1.00 23.25 94 GLY B N 1
ATOM 715 C CA . GLY A 1 94 ? -25.871 12.034 101.771 1.00 26.41 94 GLY B CA 1
ATOM 716 C C . GLY A 1 94 ? -27.103 12.410 102.573 1.00 25.55 94 GLY B C 1
ATOM 717 O O . GLY A 1 94 ? -26.991 13.340 103.381 1.00 26.77 94 GLY B O 1
ATOM 718 N N . GLY A 1 95 ? -28.212 11.680 102.402 1.00 25.41 95 GLY B N 1
ATOM 719 C CA . GLY A 1 95 ? -29.501 11.935 103.081 1.00 25.31 95 GLY B CA 1
ATOM 720 C C . GLY A 1 95 ? -29.475 11.604 104.569 1.00 21.96 95 GLY B C 1
ATOM 721 O O . GLY A 1 95 ? -30.457 11.931 105.260 1.00 22.95 95 GLY B O 1
ATOM 722 N N . ARG A 1 96 ? -28.421 10.949 105.057 1.00 20.83 96 ARG B N 1
ATOM 723 C CA . ARG A 1 96 ? -28.245 10.668 106.506 1.00 18.63 96 ARG B CA 1
ATOM 724 C C . ARG A 1 96 ? -27.638 11.916 107.144 1.00 17.04 96 ARG B C 1
ATOM 725 O O . ARG A 1 96 ? -26.405 12.061 107.154 1.00 17.77 96 ARG B O 1
ATOM 733 N N . THR A 1 97 ? -28.506 12.807 107.612 1.00 17.86 97 THR B N 1
ATOM 734 C CA . THR A 1 97 ? -28.133 14.165 108.080 1.00 16.66 97 THR B CA 1
ATOM 735 C C . THR A 1 97 ? -28.068 14.211 109.605 1.00 16.62 97 THR B C 1
ATOM 736 O O . THR A 1 97 ? -27.542 15.215 110.132 1.00 17.63 97 THR B O 1
ATOM 740 N N . THR A 1 98 ? -28.572 13.176 110.284 1.00 17.20 98 THR B N 1
ATOM 741 C CA . THR A 1 98 ? -28.853 13.224 111.744 1.00 16.59 98 THR B CA 1
ATOM 742 C C . THR A 1 98 ? -28.056 12.146 112.478 1.00 17.11 98 THR B C 1
ATOM 743 O O . THR A 1 98 ? -27.692 11.123 111.866 1.00 18.05 98 THR B O 1
ATOM 747 N N . PHE A 1 99 ? -27.784 12.374 113.758 1.00 17.03 99 PHE B N 1
ATOM 748 C CA . PHE A 1 99 ? -27.117 11.365 114.614 1.00 16.47 99 PHE B CA 1
ATOM 749 C C . PHE A 1 99 ? -27.957 10.088 114.614 1.00 17.07 99 PHE B C 1
ATOM 750 O O . PHE A 1 99 ? -29.196 10.162 114.557 1.00 18.88 99 PHE B O 1
ATOM 758 N N . GLU A 1 100 ? -27.277 8.948 114.703 1.00 17.76 100 GLU B N 1
ATOM 759 C CA . GLU A 1 100 ? -27.897 7.604 114.611 1.00 18.44 100 GLU B CA 1
ATOM 760 C C . GLU A 1 100 ? -27.564 6.817 115.876 1.00 18.94 100 GLU B C 1
ATOM 761 O O . GLU A 1 100 ? -26.536 7.119 116.516 1.00 19.41 100 GLU B O 1
ATOM 767 N N . LEU A 1 101 ? -28.418 5.849 116.206 1.00 20.72 101 LEU B N 1
ATOM 768 C CA . LEU A 1 101 ? -28.196 4.879 117.306 1.00 21.63 101 LEU B CA 1
ATOM 769 C C . LEU A 1 101 ? -27.724 3.566 116.688 1.00 21.51 101 LEU B C 1
ATOM 770 O O . LEU A 1 101 ? -28.422 3.035 115.801 1.00 23.57 101 LEU B O 1
ATOM 775 N N . HIS A 1 102 ? -26.561 3.092 117.131 1.00 22.50 102 HIS B N 1
ATOM 776 C CA . HIS A 1 102 ? -25.919 1.842 116.659 1.00 23.34 102 HIS B CA 1
ATOM 777 C C . HIS A 1 102 ? -25.451 1.055 117.881 1.00 24.79 102 HIS B C 1
ATOM 778 O O . HIS A 1 102 ? -25.754 1.483 119.014 1.00 25.96 102 HIS B O 1
ATOM 785 N N . HIS A 1 103 ? -24.765 -0.065 117.653 1.00 26.34 103 HIS B N 1
ATOM 786 C CA . HIS A 1 103 ? -24.333 -1.004 118.716 1.00 27.15 103 HIS B CA 1
ATOM 787 C C . HIS A 1 103 ? -22.819 -1.196 118.633 1.00 27.23 103 HIS B C 1
ATOM 788 O O . HIS A 1 103 ? -22.299 -1.411 117.529 1.00 29.23 103 HIS B O 1
ATOM 795 N N . ASP A 1 104 ? -22.140 -1.094 119.774 1.00 27.96 104 ASP B N 1
ATOM 796 C CA . ASP A 1 104 ? -20.661 -1.198 119.851 1.00 28.85 104 ASP B CA 1
ATOM 797 C C . ASP A 1 104 ? -20.245 -2.630 119.499 1.00 32.29 104 ASP B C 1
ATOM 798 O O . ASP A 1 104 ? -19.341 -2.786 118.651 1.00 35.53 104 ASP B O 1
ATOM 803 N N . LYS A 1 105 ? -20.908 -3.621 120.106 1.00 34.92 105 LYS B N 1
ATOM 804 C CA . LYS A 1 105 ? -20.541 -5.062 120.050 1.00 38.93 105 LYS B CA 1
ATOM 805 C C . LYS A 1 105 ? -21.713 -5.889 119.524 1.00 38.95 105 LYS B C 1
ATOM 806 O O . LYS A 1 105 ? -22.855 -5.436 119.551 1.00 41.99 105 LYS B O 1
ATOM 810 N N . PRO A 1 106 ? -21.467 -7.136 119.051 1.00 44.71 106 PRO B N 1
ATOM 811 C CA . PRO A 1 106 ? -22.539 -8.029 118.605 1.00 45.19 106 PRO B CA 1
ATOM 812 C C . PRO A 1 106 ? -23.754 -8.080 119.545 1.00 44.90 106 PRO B C 1
ATOM 813 O O . PRO A 1 106 ? -23.562 -8.101 120.745 1.00 47.10 106 PRO B O 1
ATOM 817 N N . ILE A 1 107 ? -24.962 -8.094 118.973 1.00 49.14 107 ILE B N 1
ATOM 818 C CA . ILE A 1 107 ? -26.252 -8.236 119.714 1.00 57.01 107 ILE B CA 1
ATOM 819 C C . ILE A 1 107 ? -26.467 -9.726 120.007 1.00 62.26 107 ILE B C 1
ATOM 820 O O . ILE A 1 107 ? -26.245 -10.540 119.090 1.00 59.56 107 ILE B O 1
ATOM 825 N N . SER A 1 108 ? -26.881 -10.059 121.236 1.00 68.34 108 SER B N 1
ATOM 826 C CA . SER A 1 108 ? -27.089 -11.446 121.731 1.00 74.68 108 SER B CA 1
ATOM 827 C C . SER A 1 108 ? -28.568 -11.837 121.607 1.00 78.79 108 SER B C 1
ATOM 828 O O . SER A 1 108 ? -29.420 -10.925 121.549 1.00 75.26 108 SER B O 1
ATOM 831 N N . GLN A 1 109 ? -28.845 -13.146 121.575 1.00 80.18 109 GLN B N 1
ATOM 832 C CA . GLN A 1 109 ? -30.207 -13.737 121.461 1.00 80.35 109 GLN B CA 1
ATOM 833 C C . GLN A 1 109 ? -30.654 -14.244 122.837 1.00 80.20 109 GLN B C 1
ATOM 834 O O . GLN A 1 109 ? -31.459 -13.534 123.472 1.00 82.37 109 GLN B O 1
ATOM 836 N N . GLY A 1 112 ? -31.594 -7.355 123.481 1.00 58.46 112 GLY B N 1
ATOM 837 C CA . GLY A 1 112 ? -30.336 -7.361 122.708 1.00 59.40 112 GLY B CA 1
ATOM 838 C C . GLY A 1 112 ? -30.056 -6.007 122.076 1.00 60.53 112 GLY B C 1
ATOM 839 O O . GLY A 1 112 ? -29.094 -5.339 122.504 1.00 60.58 112 GLY B O 1
ATOM 840 N N . VAL A 1 113 ? -30.838 -5.690 121.038 1.00 56.04 113 VAL B N 1
ATOM 841 C CA . VAL A 1 113 ? -30.755 -4.377 120.339 1.00 53.21 113 VAL B CA 1
ATOM 842 C C . VAL A 1 113 ? -31.080 -3.296 121.364 1.00 45.85 113 VAL B C 1
ATOM 843 O O . VAL A 1 113 ? -30.677 -2.181 121.153 1.00 46.08 113 VAL B O 1
ATOM 847 N N . TYR A 1 114 ? -31.721 -3.662 122.469 1.00 41.03 114 TYR B N 1
ATOM 848 C CA . TYR A 1 114 ? -32.144 -2.678 123.503 1.00 42.11 114 TYR B CA 1
ATOM 849 C C . TYR A 1 114 ? -31.205 -2.597 124.710 1.00 39.57 114 TYR B C 1
ATOM 850 O O . TYR A 1 114 ? -31.574 -1.947 125.660 1.00 40.72 114 TYR B O 1
ATOM 859 N N . ASP A 1 115 ? -30.009 -3.176 124.623 1.00 43.24 115 ASP B N 1
ATOM 860 C CA . ASP A 1 115 ? -29.017 -3.120 125.738 1.00 40.92 115 ASP B CA 1
ATOM 861 C C . ASP A 1 115 ? -28.284 -1.772 125.687 1.00 37.77 115 ASP B C 1
ATOM 862 O O . ASP A 1 115 ? -27.457 -1.610 124.815 1.00 34.78 115 ASP B O 1
ATOM 867 N N . MET A 1 116 ? -28.495 -0.934 126.690 1.00 37.21 116 MET B N 1
ATOM 868 C CA . MET A 1 116 ? -28.045 0.485 126.683 1.00 37.08 116 MET B CA 1
ATOM 869 C C . MET A 1 116 ? -26.607 0.631 127.192 1.00 35.71 116 MET B C 1
ATOM 870 O O . MET A 1 116 ? -26.116 1.778 127.234 1.00 36.84 116 MET B O 1
ATOM 875 N N . ASN A 1 117 ? -25.960 -0.482 127.542 1.00 34.78 117 ASN B N 1
ATOM 876 C CA . ASN A 1 117 ? -24.487 -0.580 127.712 1.00 34.07 117 ASN B CA 1
ATOM 877 C C . ASN A 1 117 ? -23.837 -0.665 126.325 1.00 29.23 117 ASN B C 1
ATOM 878 O O . ASN A 1 117 ? -22.675 -0.255 126.205 1.00 31.17 117 ASN B O 1
ATOM 883 N N . ASN A 1 118 ? -24.578 -1.171 125.331 1.00 28.34 118 ASN B N 1
ATOM 884 C CA . ASN A 1 118 ? -24.086 -1.514 123.968 1.00 29.85 118 ASN B CA 1
ATOM 885 C C . ASN A 1 118 ? -24.484 -0.417 122.964 1.00 28.53 118 ASN B C 1
ATOM 886 O O . ASN A 1 118 ? -23.759 -0.248 121.975 1.00 28.43 118 ASN B O 1
ATOM 891 N N . ILE A 1 119 ? -25.586 0.304 123.195 1.00 27.32 119 ILE B N 1
ATOM 892 C CA . ILE A 1 119 ? -26.068 1.363 122.258 1.00 26.53 119 ILE B CA 1
ATOM 893 C C . ILE A 1 119 ? -25.060 2.513 122.277 1.00 24.34 119 ILE B C 1
ATOM 894 O O . ILE A 1 119 ? -24.602 2.906 123.372 1.00 26.28 119 ILE B O 1
ATOM 899 N N . ARG A 1 120 ? -24.725 3.018 121.093 1.00 22.66 120 ARG B N 1
ATOM 900 C CA . ARG A 1 120 ? -23.870 4.214 120.920 1.00 21.93 120 ARG B CA 1
ATOM 901 C C . ARG A 1 120 ? -24.614 5.200 120.023 1.00 20.82 120 ARG B C 1
ATOM 902 O O . ARG A 1 120 ? -25.285 4.755 119.076 1.00 21.68 120 ARG B O 1
ATOM 910 N N . VAL A 1 121 ? -24.525 6.487 120.349 1.00 19.61 121 VAL B N 1
ATOM 911 C CA . VAL A 1 121 ? -24.885 7.594 119.421 1.00 19.16 121 VAL B CA 1
ATOM 912 C C . VAL A 1 121 ? -23.677 7.795 118.507 1.00 17.93 121 VAL B C 1
ATOM 913 O O . VAL A 1 121 ? -22.549 7.947 119.018 1.00 18.33 121 VAL B O 1
ATOM 917 N N . THR A 1 122 ? -23.893 7.790 117.196 1.00 17.18 122 THR B N 1
ATOM 918 C CA . THR A 1 122 ? -22.793 8.027 116.232 1.00 17.29 122 THR B CA 1
ATOM 919 C C . THR A 1 122 ? -23.219 9.048 115.188 1.00 16.41 122 THR B C 1
ATOM 920 O O . THR A 1 122 ? -24.433 9.295 114.995 1.00 16.76 122 THR B O 1
ATOM 924 N N . THR A 1 123 ? -22.219 9.601 114.524 1.00 17.45 123 THR B N 1
ATOM 925 C CA . THR A 1 123 ? -22.433 10.351 113.269 1.00 17.03 123 THR B CA 1
ATOM 926 C C . THR A 1 123 ? -22.756 9.345 112.174 1.00 16.90 123 THR B C 1
ATOM 927 O O . THR A 1 123 ? -22.380 8.172 112.254 1.00 17.75 123 THR B O 1
ATOM 931 N N . PRO A 1 124 ? -23.486 9.761 111.125 1.00 16.61 124 PRO B N 1
ATOM 932 C CA . PRO A 1 124 ? -23.619 8.926 109.933 1.00 17.28 124 PRO B CA 1
ATOM 933 C C . PRO A 1 124 ? -22.266 8.453 109.390 1.00 18.51 124 PRO B C 1
ATOM 934 O O . PRO A 1 124 ? -22.155 7.304 109.008 1.00 19.79 124 PRO B O 1
ATOM 938 N N . LYS A 1 125 ? -21.273 9.345 109.341 1.00 18.24 125 LYS B N 1
ATOM 939 C CA . LYS A 1 125 ? -19.937 9.018 108.772 1.00 20.08 125 LYS B CA 1
ATOM 940 C C . LYS A 1 125 ? -19.277 7.898 109.590 1.00 19.50 125 LYS B C 1
ATOM 941 O O . LYS A 1 125 ? -18.632 7.024 108.990 1.00 21.55 125 LYS B O 1
ATOM 947 N N . ARG A 1 126 ? -19.407 7.928 110.917 1.00 19.76 126 ARG B N 1
ATOM 948 C CA . ARG A 1 126 ? -18.833 6.875 111.794 1.00 21.10 126 ARG B CA 1
ATOM 949 C C . ARG A 1 126 ? -19.447 5.526 111.411 1.00 20.75 126 ARG B C 1
ATOM 950 O O . ARG A 1 126 ? -18.723 4.512 111.471 1.00 27.47 126 ARG B O 1
ATOM 958 N N . ALA A 1 127 ? -20.738 5.528 111.072 1.00 20.58 127 ALA B N 1
ATOM 959 C CA . ALA A 1 127 ? -21.543 4.339 110.702 1.00 21.83 127 ALA B CA 1
ATOM 960 C C . ALA A 1 127 ? -21.751 4.299 109.184 1.00 20.70 127 ALA B C 1
ATOM 961 O O . ALA A 1 127 ? -22.826 3.861 108.749 1.00 22.50 127 ALA B O 1
ATOM 963 N N . ILE A 1 128 ? -20.774 4.750 108.394 1.00 21.24 128 ILE B N 1
ATOM 964 C CA . ILE A 1 128 ? -20.996 5.017 106.941 1.00 21.93 128 ILE B CA 1
ATOM 965 C C . ILE A 1 128 ? -21.431 3.723 106.247 1.00 23.40 128 ILE B C 1
ATOM 966 O O . ILE A 1 128 ? -22.311 3.806 105.362 1.00 24.71 128 ILE B O 1
ATOM 971 N N . ASP A 1 129 ? -20.848 2.577 106.615 1.00 24.30 129 ASP B N 1
ATOM 972 C CA . ASP A 1 129 ? -21.054 1.302 105.878 1.00 27.30 129 ASP B CA 1
ATOM 973 C C . ASP A 1 129 ? -22.263 0.564 106.464 1.00 27.78 129 ASP B C 1
ATOM 974 O O . ASP A 1 129 ? -22.070 -0.496 107.085 1.00 33.24 129 ASP B O 1
ATOM 979 N N . ILE A 1 130 ? -23.467 1.107 106.271 1.00 31.88 130 ILE B N 1
ATOM 980 C CA . ILE A 1 130 ? -24.744 0.451 106.688 1.00 37.23 130 ILE B CA 1
ATOM 981 C C . ILE A 1 130 ? -25.127 -0.578 105.619 1.00 39.90 130 ILE B C 1
ATOM 982 O O . ILE A 1 130 ? -24.761 -0.422 104.452 1.00 49.59 130 ILE B O 1
ATOM 987 N N . MET B 2 1 ? -46.550 29.148 90.759 1.00 35.64 1 MET A N 1
ATOM 988 C CA . MET B 2 1 ? -45.241 29.700 91.210 1.00 36.26 1 MET A CA 1
ATOM 989 C C . MET B 2 1 ? -44.416 30.097 89.978 1.00 35.45 1 MET A C 1
ATOM 990 O O . MET B 2 1 ? -44.471 29.361 88.972 1.00 33.97 1 MET A O 1
ATOM 995 N N . GLU B 2 2 ? -43.696 31.222 90.046 1.00 37.52 2 GLU A N 1
ATOM 996 C CA . GLU B 2 2 ? -42.545 31.519 89.155 1.00 35.20 2 GLU A CA 1
ATOM 997 C C . GLU B 2 2 ? -41.326 30.799 89.728 1.00 32.46 2 GLU A C 1
ATOM 998 O O . GLU B 2 2 ? -40.911 31.149 90.856 1.00 37.76 2 GLU A O 1
ATOM 1004 N N . LEU B 2 3 ? -40.774 29.845 88.982 1.00 30.26 3 LEU A N 1
ATOM 1005 C CA . LEU B 2 3 ? -39.757 28.893 89.499 1.00 31.39 3 LEU A CA 1
ATOM 1006 C C . LEU B 2 3 ? -38.466 29.641 89.840 1.00 32.18 3 LEU A C 1
ATOM 1007 O O . LEU B 2 3 ? -38.062 30.525 89.062 1.00 34.52 3 LEU A O 1
ATOM 1012 N N . LYS B 2 4 ? -37.851 29.265 90.965 1.00 34.20 4 LYS A N 1
ATOM 1013 C CA . LYS B 2 4 ? -36.498 29.711 91.380 1.00 33.84 4 LYS A CA 1
ATOM 1014 C C . LYS B 2 4 ? -35.467 28.824 90.674 1.00 34.19 4 LYS A C 1
ATOM 1015 O O . LYS B 2 4 ? -35.669 27.606 90.651 1.00 38.77 4 LYS A O 1
ATOM 1021 N N . HIS B 2 5 ? -34.409 29.418 90.120 1.00 33.29 5 HIS A N 1
ATOM 1022 C CA . HIS B 2 5 ? -33.301 28.692 89.439 1.00 35.07 5 HIS A CA 1
ATOM 1023 C C . HIS B 2 5 ? -32.039 28.766 90.305 1.00 34.52 5 HIS A C 1
ATOM 1024 O O . HIS B 2 5 ? -31.244 27.802 90.300 1.00 44.30 5 HIS A O 1
ATOM 1031 N N . SER B 2 6 ? -31.883 29.863 91.041 1.00 24.78 6 SER A N 1
ATOM 1032 C CA . SER B 2 6 ? -30.735 30.116 91.941 1.00 25.40 6 SER A CA 1
ATOM 1033 C C . SER B 2 6 ? -31.174 31.111 93.013 1.00 22.93 6 SER A C 1
ATOM 1034 O O . SER B 2 6 ? -32.292 31.645 92.925 1.00 23.38 6 SER A O 1
ATOM 1037 N N . ILE B 2 7 ? -30.312 31.357 93.987 1.00 23.31 7 ILE A N 1
ATOM 1038 C CA . ILE B 2 7 ? -30.645 32.253 95.130 1.00 21.70 7 ILE A CA 1
ATOM 1039 C C . ILE B 2 7 ? -30.826 33.684 94.600 1.00 22.97 7 ILE A C 1
ATOM 1040 O O . ILE B 2 7 ? -31.519 34.476 95.253 1.00 23.54 7 ILE A O 1
ATOM 1045 N N . SER B 2 8 ? -30.283 33.999 93.421 1.00 23.16 8 SER A N 1
ATOM 1046 C CA . SER B 2 8 ? -30.398 35.356 92.825 1.00 24.52 8 SER A CA 1
ATOM 1047 C C . SER B 2 8 ? -31.804 35.616 92.270 1.00 25.15 8 SER A C 1
ATOM 1048 O O . SER B 2 8 ? -32.078 36.789 91.919 1.00 27.09 8 SER A O 1
ATOM 1051 N N . ASP B 2 9 ? -32.668 34.598 92.215 1.00 24.94 9 ASP A N 1
ATOM 1052 C CA . ASP B 2 9 ? -34.113 34.757 91.891 1.00 26.10 9 ASP A CA 1
ATOM 1053 C C . ASP B 2 9 ? -34.910 35.114 93.153 1.00 24.83 9 ASP A C 1
ATOM 1054 O O . ASP B 2 9 ? -36.124 35.356 93.031 1.00 26.84 9 ASP A O 1
ATOM 1059 N N . TYR B 2 10 ? -34.262 35.139 94.321 1.00 24.30 10 TYR A N 1
ATOM 1060 C CA . TYR B 2 10 ? -34.877 35.548 95.607 1.00 23.39 10 TYR A CA 1
ATOM 1061 C C . TYR B 2 10 ? -34.454 36.980 95.933 1.00 22.40 10 TYR A C 1
ATOM 1062 O O . TYR B 2 10 ? -33.247 37.277 95.844 1.00 23.21 10 TYR A O 1
ATOM 1071 N N . THR B 2 11 ? -35.394 37.826 96.353 1.00 24.12 11 THR A N 1
ATOM 1072 C CA . THR B 2 11 ? -35.054 39.038 97.135 1.00 24.09 11 THR A CA 1
ATOM 1073 C C . THR B 2 11 ? -34.565 38.553 98.494 1.00 23.16 11 THR A C 1
ATOM 1074 O O . THR B 2 11 ? -34.896 37.412 98.869 1.00 23.08 11 THR A O 1
ATOM 1078 N N . GLU B 2 12 ? -33.799 39.380 99.196 1.00 23.60 12 GLU A N 1
ATOM 1079 C CA . GLU B 2 12 ? -33.356 39.060 100.570 1.00 24.37 12 GLU A CA 1
ATOM 1080 C C . GLU B 2 12 ? -34.590 38.769 101.433 1.00 22.94 12 GLU A C 1
ATOM 1081 O O . GLU B 2 12 ? -34.543 37.805 102.208 1.00 23.23 12 GLU A O 1
ATOM 1087 N N . ALA B 2 13 ? -35.658 39.560 101.302 1.00 23.76 13 ALA A N 1
ATOM 1088 C CA . ALA B 2 13 ? -36.899 39.402 102.096 1.00 25.85 13 ALA A CA 1
ATOM 1089 C C . ALA B 2 13 ? -37.532 38.037 101.800 1.00 24.71 13 ALA A C 1
ATOM 1090 O O . ALA B 2 13 ? -37.987 37.386 102.747 1.00 26.72 13 ALA A O 1
ATOM 1092 N N . GLU B 2 14 ? -37.580 37.637 100.527 1.00 25.88 14 GLU A N 1
ATOM 1093 C CA . GLU B 2 14 ? -38.146 36.332 100.098 1.00 25.04 14 GLU A CA 1
ATOM 1094 C C . GLU B 2 14 ? -37.309 35.208 100.714 1.00 23.94 14 GLU A C 1
ATOM 1095 O O . GLU B 2 14 ? -37.889 34.233 101.231 1.00 26.08 14 GLU A O 1
ATOM 1101 N N . PHE B 2 15 ? -35.986 35.344 100.677 1.00 23.03 15 PHE A N 1
ATOM 1102 C CA . PHE B 2 15 ? -35.075 34.304 101.208 1.00 22.23 15 PHE A CA 1
ATOM 1103 C C . PHE B 2 15 ? -35.231 34.231 102.730 1.00 22.58 15 PHE A C 1
ATOM 1104 O O . PHE B 2 15 ? -35.269 33.120 103.273 1.00 22.79 15 PHE A O 1
ATOM 1112 N N . LEU B 2 16 ? -35.349 35.373 103.409 1.00 22.04 16 LEU A N 1
ATOM 1113 C CA . LEU B 2 16 ? -35.567 35.384 104.881 1.00 21.95 16 LEU A CA 1
ATOM 1114 C C . LEU B 2 16 ? -36.862 34.634 105.214 1.00 21.80 16 LEU A C 1
ATOM 1115 O O . LEU B 2 16 ? -36.863 33.881 106.200 1.00 22.78 16 LEU A O 1
ATOM 1120 N N . GLU B 2 17 ? -37.924 34.827 104.426 1.00 23.05 17 GLU A N 1
ATOM 1121 C CA . GLU B 2 17 ? -39.215 34.115 104.625 1.00 24.36 17 GLU A CA 1
ATOM 1122 C C . GLU B 2 17 ? -38.975 32.605 104.510 1.00 23.06 17 GLU A C 1
ATOM 1123 O O . GLU B 2 17 ? -39.520 31.853 105.328 1.00 23.58 17 GLU A O 1
ATOM 1129 N N . PHE B 2 18 ? -38.174 32.182 103.533 1.00 22.42 18 PHE A N 1
ATOM 1130 C CA . PHE B 2 18 ? -37.854 30.752 103.287 1.00 23.13 18 PHE A CA 1
ATOM 1131 C C . PHE B 2 18 ? -37.128 30.190 104.516 1.00 22.19 18 PHE A C 1
ATOM 1132 O O . PHE B 2 18 ? -37.527 29.129 105.020 1.00 23.21 18 PHE A O 1
ATOM 1140 N N . VAL B 2 19 ? -36.130 30.914 105.028 1.00 22.31 19 VAL A N 1
ATOM 1141 C CA . VAL B 2 19 ? -35.330 30.471 106.207 1.00 21.85 19 VAL A CA 1
ATOM 1142 C C . VAL B 2 19 ? -36.240 30.444 107.440 1.00 21.40 19 VAL A C 1
ATOM 1143 O O . VAL B 2 19 ? -36.066 29.542 108.268 1.00 22.81 19 VAL A O 1
ATOM 1147 N N . LYS B 2 20 ? -37.181 31.383 107.567 1.00 22.03 20 LYS A N 1
ATOM 1148 C CA . LYS B 2 20 ? -38.130 31.410 108.713 1.00 23.96 20 LYS A CA 1
ATOM 1149 C C . LYS B 2 20 ? -39.045 30.185 108.644 1.00 22.89 20 LYS A C 1
ATOM 1150 O O . LYS B 2 20 ? -39.344 29.622 109.702 1.00 25.15 20 LYS A O 1
ATOM 1156 N N . LYS B 2 21 ? -39.460 29.776 107.442 1.00 22.99 21 LYS A N 1
ATOM 1157 C CA . LYS B 2 21 ? -40.266 28.539 107.249 1.00 24.21 21 LYS A CA 1
ATOM 1158 C C . LYS B 2 21 ? -39.491 27.343 107.815 1.00 22.52 21 LYS A C 1
ATOM 1159 O O . LYS B 2 21 ? -40.097 26.540 108.558 1.00 25.31 21 LYS A O 1
ATOM 1165 N N . ILE B 2 22 ? -38.196 27.247 107.505 1.00 21.90 22 ILE A N 1
ATOM 1166 C CA . ILE B 2 22 ? -37.295 26.189 108.049 1.00 22.13 22 ILE A CA 1
ATOM 1167 C C . ILE B 2 22 ? -37.231 26.321 109.578 1.00 23.81 22 ILE A C 1
ATOM 1168 O O . ILE B 2 22 ? -37.470 25.311 110.256 1.00 25.69 22 ILE A O 1
ATOM 1173 N N . GLU B 2 23 ? -36.946 27.516 110.108 1.00 24.00 23 GLU A N 1
ATOM 1174 C CA . GLU B 2 23 ? -36.734 27.708 111.569 1.00 26.78 23 GLU A CA 1
ATOM 1175 C C . GLU B 2 23 ? -38.043 27.412 112.317 1.00 25.87 23 GLU A C 1
ATOM 1176 O O . GLU B 2 23 ? -37.970 26.826 113.417 1.00 29.10 23 GLU A O 1
ATOM 1182 N N . ASP B 2 24 ? -39.192 27.778 111.740 1.00 29.44 24 ASP A N 1
ATOM 1183 C CA . ASP B 2 24 ? -40.535 27.527 112.333 1.00 31.41 24 ASP A CA 1
ATOM 1184 C C . ASP B 2 24 ? -40.726 26.017 112.509 1.00 33.13 24 ASP A C 1
ATOM 1185 O O . ASP B 2 24 ? -41.365 25.625 113.499 1.00 35.07 24 ASP A O 1
ATOM 1190 N N . ALA B 2 25 ? -40.186 25.212 111.589 1.00 32.48 25 ALA A N 1
ATOM 1191 C CA . ALA B 2 25 ? -40.135 23.733 111.681 1.00 34.84 25 ALA A CA 1
ATOM 1192 C C . ALA B 2 25 ? -41.543 23.178 111.949 1.00 37.72 25 ALA A C 1
ATOM 1193 O O . ALA B 2 25 ? -41.679 22.304 112.830 1.00 40.49 25 ALA A O 1
ATOM 1195 N N . ASN B 2 26 ? -42.544 23.685 111.216 1.00 38.91 26 ASN A N 1
ATOM 1196 C CA . ASN B 2 26 ? -43.979 23.301 111.308 1.00 40.52 26 ASN A CA 1
ATOM 1197 C C . ASN B 2 26 ? -44.289 22.209 110.276 1.00 42.85 26 ASN A C 1
ATOM 1198 O O . ASN B 2 26 ? -45.387 21.625 110.347 1.00 44.49 26 ASN A O 1
ATOM 1201 N N . SER B 2 27 ? -43.363 21.958 109.347 1.00 42.31 27 SER A N 1
ATOM 1202 C CA . SER B 2 27 ? -43.493 20.956 108.259 1.00 41.83 27 SER A CA 1
ATOM 1203 C C . SER B 2 27 ? -43.278 19.549 108.825 1.00 39.77 27 SER A C 1
ATOM 1204 O O . SER B 2 27 ? -42.761 19.433 109.950 1.00 41.18 27 SER A O 1
ATOM 1207 N N . SER B 2 28 ? -43.649 18.521 108.057 1.00 37.35 28 SER A N 1
ATOM 1208 C CA . SER B 2 28 ? -43.281 17.103 108.310 1.00 36.70 28 SER A CA 1
ATOM 1209 C C . SER B 2 28 ? -41.753 16.976 108.301 1.00 30.98 28 SER A C 1
ATOM 1210 O O . SER B 2 28 ? -41.096 17.848 107.700 1.00 29.81 28 SER A O 1
ATOM 1213 N N . GLU B 2 29 ? -41.212 15.937 108.945 1.00 33.35 29 GLU A N 1
ATOM 1214 C CA . GLU B 2 29 ? -39.751 15.658 108.982 1.00 29.96 29 GLU A CA 1
ATOM 1215 C C . GLU B 2 29 ? -39.241 15.493 107.545 1.00 28.48 29 GLU A C 1
ATOM 1216 O O . GLU B 2 29 ? -38.179 16.058 107.224 1.00 27.62 29 GLU A O 1
ATOM 1222 N N . ASP B 2 30 ? -39.953 14.735 106.706 1.00 28.91 30 ASP A N 1
ATOM 1223 C CA . ASP B 2 30 ? -39.543 14.552 105.290 1.00 31.41 30 ASP A CA 1
ATOM 1224 C C . ASP B 2 30 ? -39.464 15.929 104.615 1.00 26.40 30 ASP A C 1
ATOM 1225 O O . ASP B 2 30 ? -38.431 16.215 103.971 1.00 28.21 30 ASP A O 1
ATOM 1230 N N . GLU B 2 31 ? -40.488 16.773 104.772 1.00 27.80 31 GLU A N 1
ATOM 1231 C CA . GLU B 2 31 ? -40.497 18.118 104.134 1.00 25.02 31 GLU A CA 1
ATOM 1232 C C . GLU B 2 31 ? -39.347 18.953 104.710 1.00 22.57 31 GLU A C 1
ATOM 1233 O O . GLU B 2 31 ? -38.686 19.652 103.931 1.00 23.73 31 GLU A O 1
ATOM 1239 N N . GLN B 2 32 ? -39.113 18.890 106.021 1.00 22.74 32 GLN A N 1
ATOM 1240 C CA . GLN B 2 32 ? -38.019 19.653 106.676 1.00 22.25 32 GLN A CA 1
ATOM 1241 C C . GLN B 2 32 ? -36.677 19.261 106.050 1.00 19.01 32 GLN A C 1
ATOM 1242 O O . GLN B 2 32 ? -35.867 20.157 105.757 1.00 19.84 32 GLN A O 1
ATOM 1248 N N . GLN B 2 33 ? -36.425 17.960 105.875 1.00 18.66 33 GLN A N 1
ATOM 1249 C CA . GLN B 2 33 ? -35.157 17.485 105.267 1.00 18.64 33 GLN A CA 1
ATOM 1250 C C . GLN B 2 33 ? -35.051 18.044 103.840 1.00 17.36 33 GLN A C 1
ATOM 1251 O O . GLN B 2 33 ? -33.951 18.467 103.466 1.00 17.80 33 GLN A O 1
ATOM 1257 N N . LYS B 2 34 ? -36.140 18.044 103.070 1.00 18.21 34 LYS A N 1
ATOM 1258 C CA . LYS B 2 34 ? -36.128 18.557 101.668 1.00 19.46 34 LYS A CA 1
ATOM 1259 C C . LYS B 2 34 ? -35.923 20.077 101.665 1.00 18.59 34 LYS A C 1
ATOM 1260 O O . LYS B 2 34 ? -35.207 20.573 100.783 1.00 19.15 34 LYS A O 1
ATOM 1266 N N . LEU B 2 35 ? -36.480 20.798 102.636 1.00 18.19 35 LEU A N 1
ATOM 1267 C CA . LEU B 2 35 ? -36.254 22.264 102.749 1.00 18.39 35 LEU A CA 1
ATOM 1268 C C . LEU B 2 35 ? -34.773 22.543 103.031 1.00 17.12 35 LEU A C 1
ATOM 1269 O O . LEU B 2 35 ? -34.217 23.451 102.410 1.00 18.55 35 LEU A O 1
ATOM 1274 N N . VAL B 2 36 ? -34.149 21.818 103.958 1.00 16.83 36 VAL A N 1
ATOM 1275 C CA . VAL B 2 36 ? -32.714 22.038 104.297 1.00 17.38 36 VAL A CA 1
ATOM 1276 C C . VAL B 2 36 ? -31.856 21.703 103.068 1.00 17.66 36 VAL A C 1
ATOM 1277 O O . VAL B 2 36 ? -30.904 22.458 102.791 1.00 18.57 36 VAL A O 1
ATOM 1281 N N . GLU B 2 37 ? -32.180 20.626 102.346 1.00 18.10 37 GLU A N 1
ATOM 1282 C CA . GLU B 2 37 ? -31.463 20.236 101.106 1.00 18.80 37 GLU A CA 1
ATOM 1283 C C . GLU B 2 37 ? -31.531 21.385 100.094 1.00 18.28 37 GLU A C 1
ATOM 1284 O O . GLU B 2 37 ? -30.482 21.709 99.489 1.00 19.76 37 GLU A O 1
ATOM 1290 N N . GLU B 2 38 ? -32.711 21.986 99.927 1.00 17.92 38 GLU A N 1
ATOM 1291 C CA . GLU B 2 38 ? -32.924 23.116 98.983 1.00 18.69 38 GLU A CA 1
ATOM 1292 C C . GLU B 2 38 ? -32.135 24.323 99.494 1.00 18.87 38 GLU A C 1
ATOM 1293 O O . GLU B 2 38 ? -31.455 24.984 98.685 1.00 18.51 38 GLU A O 1
ATOM 1299 N N . PHE B 2 39 ? -32.194 24.587 100.802 1.00 17.76 39 PHE A N 1
ATOM 1300 C CA . PHE B 2 39 ? -31.421 25.677 101.446 1.00 18.17 39 PHE A CA 1
ATOM 1301 C C . PHE B 2 39 ? -29.949 25.575 101.024 1.00 17.59 39 PHE A C 1
ATOM 1302 O O . PHE B 2 39 ? -29.371 26.566 100.574 1.00 19.56 39 PHE A O 1
ATOM 1310 N N . ILE B 2 40 ? -29.343 24.399 101.165 1.00 17.25 40 ILE A N 1
ATOM 1311 C CA . ILE B 2 40 ? -27.894 24.195 100.862 1.00 19.40 40 ILE A CA 1
ATOM 1312 C C . ILE B 2 40 ? -27.661 24.388 99.359 1.00 18.58 40 ILE A C 1
ATOM 1313 O O . ILE B 2 40 ? -26.636 24.989 98.990 1.00 21.55 40 ILE A O 1
ATOM 1318 N N . ARG B 2 41 ? -28.564 23.871 98.528 1.00 19.44 41 ARG A N 1
ATOM 1319 C CA . ARG B 2 41 ? -28.465 23.995 97.052 1.00 21.85 41 ARG A CA 1
ATOM 1320 C C . ARG B 2 41 ? -28.405 25.484 96.682 1.00 21.50 41 ARG A C 1
ATOM 1321 O O . ARG B 2 41 ? -27.596 25.843 95.809 1.00 23.51 41 ARG A O 1
ATOM 1329 N N . LEU B 2 42 ? -29.231 26.313 97.327 1.00 19.00 42 LEU A N 1
ATOM 1330 C CA . LEU B 2 42 ? -29.377 27.761 97.013 1.00 20.34 42 LEU A CA 1
ATOM 1331 C C . LEU B 2 42 ? -28.177 28.546 97.555 1.00 19.20 42 LEU A C 1
ATOM 1332 O O . LEU B 2 42 ? -27.641 29.375 96.806 1.00 22.08 42 LEU A O 1
ATOM 1337 N N . THR B 2 43 ? -27.771 28.333 98.814 1.00 18.69 43 THR A N 1
ATOM 1338 C CA . THR B 2 43 ? -26.705 29.162 99.443 1.00 20.23 43 THR A CA 1
ATOM 1339 C C . THR B 2 43 ? -25.338 28.859 98.814 1.00 19.26 43 THR A C 1
ATOM 1340 O O . THR B 2 43 ? -24.519 29.792 98.714 1.00 21.29 43 THR A O 1
ATOM 1344 N N . GLU B 2 44 ? -25.079 27.598 98.451 1.00 20.99 44 GLU A N 1
ATOM 1345 C CA . GLU B 2 44 ? -23.738 27.110 98.034 1.00 22.62 44 GLU A CA 1
ATOM 1346 C C . GLU B 2 44 ? -22.708 27.359 99.146 1.00 22.49 44 GLU A C 1
ATOM 1347 O O . GLU B 2 44 ? -21.498 27.358 98.842 1.00 24.15 44 GLU A O 1
ATOM 1353 N N . HIS B 2 45 ? -23.148 27.542 100.394 1.00 21.97 45 HIS A N 1
ATOM 1354 C CA . HIS B 2 45 ? -22.242 27.834 101.534 1.00 22.57 45 HIS A CA 1
ATOM 1355 C C . HIS B 2 45 ? -21.622 26.530 102.028 1.00 22.33 45 HIS A C 1
ATOM 1356 O O . HIS B 2 45 ? -22.340 25.565 102.289 1.00 25.72 45 HIS A O 1
ATOM 1363 N N . PRO B 2 46 ? -20.278 26.450 102.173 1.00 24.42 46 PRO A N 1
ATOM 1364 C CA . PRO B 2 46 ? -19.623 25.192 102.535 1.00 26.30 46 PRO A CA 1
ATOM 1365 C C . PRO B 2 46 ? -19.984 24.673 103.938 1.00 24.73 46 PRO A C 1
ATOM 1366 O O . PRO B 2 46 ? -19.754 23.506 104.180 1.00 30.04 46 PRO A O 1
ATOM 1370 N N . SER B 2 47 ? -20.548 25.515 104.811 1.00 21.81 47 SER A N 1
ATOM 1371 C CA . SER B 2 47 ? -21.080 25.105 106.142 1.00 20.61 47 SER A CA 1
ATOM 1372 C C . SER B 2 47 ? -22.317 24.207 105.977 1.00 19.05 47 SER A C 1
ATOM 1373 O O . SER B 2 47 ? -22.676 23.509 106.943 1.00 20.41 47 SER A O 1
ATOM 1376 N N . GLY B 2 48 ? -22.976 24.234 104.818 1.00 20.23 48 GLY A N 1
ATOM 1377 C CA . GLY B 2 48 ? -24.181 23.420 104.570 1.00 19.42 48 GLY A CA 1
ATOM 1378 C C . GLY B 2 48 ? -25.238 23.661 105.636 1.00 18.07 48 GLY A C 1
ATOM 1379 O O . GLY B 2 48 ? -25.564 24.837 105.906 1.00 20.66 48 GLY A O 1
ATOM 1380 N N . SER B 2 49 ? -25.732 22.595 106.268 1.00 17.42 49 SER A N 1
ATOM 1381 C CA . SER B 2 49 ? -26.818 22.668 107.281 1.00 18.01 49 SER A CA 1
ATOM 1382 C C . SER B 2 49 ? -26.295 23.285 108.589 1.00 18.06 49 SER A C 1
ATOM 1383 O O . SER B 2 49 ? -27.129 23.646 109.438 1.00 19.25 49 SER A O 1
ATOM 1386 N N . ASP B 2 50 ? -24.978 23.418 108.756 1.00 17.59 50 ASP A N 1
ATOM 1387 C CA . ASP B 2 50 ? -24.390 23.984 110.002 1.00 18.95 50 ASP A CA 1
ATOM 1388 C C . ASP B 2 50 ? -24.894 25.420 110.198 1.00 19.19 50 ASP A C 1
ATOM 1389 O O . ASP B 2 50 ? -25.039 25.832 111.359 1.00 20.21 50 ASP A O 1
ATOM 1394 N N . LEU B 2 51 ? -25.176 26.167 109.125 1.00 18.41 51 LEU A N 1
ATOM 1395 C CA . LEU B 2 51 ? -25.696 27.553 109.285 1.00 18.75 51 LEU A CA 1
ATOM 1396 C C . LEU B 2 51 ? -26.957 27.521 110.152 1.00 18.72 51 LEU A C 1
ATOM 1397 O O . LEU B 2 51 ? -27.131 28.440 110.955 1.00 19.45 51 LEU A O 1
ATOM 1402 N N . ILE B 2 52 ? -27.789 26.488 110.014 1.00 18.24 52 ILE A N 1
ATOM 1403 C CA . ILE B 2 52 ? -29.060 26.355 110.782 1.00 17.69 52 ILE A CA 1
ATOM 1404 C C . ILE B 2 52 ? -28.766 25.730 112.157 1.00 18.71 52 ILE A C 1
ATOM 1405 O O . ILE B 2 52 ? -29.217 26.297 113.169 1.00 20.43 52 ILE A O 1
ATOM 1410 N N . TYR B 2 53 ? -28.035 24.612 112.200 1.00 17.95 53 TYR A N 1
ATOM 1411 C CA . TYR B 2 53 ? -27.978 23.716 113.388 1.00 17.99 53 TYR A CA 1
ATOM 1412 C C . TYR B 2 53 ? -26.694 23.891 114.218 1.00 18.66 53 TYR A C 1
ATOM 1413 O O . TYR B 2 53 ? -26.719 23.498 115.405 1.00 20.12 53 TYR A O 1
ATOM 1422 N N . TYR B 2 54 ? -25.610 24.416 113.641 1.00 19.53 54 TYR A N 1
ATOM 1423 C CA . TYR B 2 54 ? -24.315 24.659 114.335 1.00 21.29 54 TYR A CA 1
ATOM 1424 C C . TYR B 2 54 ? -23.838 26.067 114.013 1.00 20.10 54 TYR A C 1
ATOM 1425 O O . TYR B 2 54 ? -22.727 26.257 113.521 1.00 21.78 54 TYR A O 1
ATOM 1434 N N . PRO B 2 55 ? -24.664 27.096 114.295 1.00 20.84 55 PRO A N 1
ATOM 1435 C CA . PRO B 2 55 ? -24.290 28.470 113.981 1.00 22.14 55 PRO A CA 1
ATOM 1436 C C . PRO B 2 55 ? -23.068 28.910 114.794 1.00 22.47 55 PRO A C 1
ATOM 1437 O O . PRO B 2 55 ? -22.941 28.538 115.950 1.00 23.88 55 PRO A O 1
ATOM 1441 N N . ARG B 2 56 ? -22.185 29.673 114.153 1.00 22.07 56 ARG A N 1
ATOM 1442 C CA . ARG B 2 56 ? -21.029 30.349 114.795 1.00 22.91 56 ARG A CA 1
ATOM 1443 C C . ARG B 2 56 ? -21.537 31.292 115.897 1.00 23.39 56 ARG A C 1
ATOM 1444 O O . ARG B 2 56 ? -22.658 31.814 115.774 1.00 22.77 56 ARG A O 1
ATOM 1452 N N . ASP B 2 57 ? -20.735 31.490 116.945 1.00 25.09 57 ASP A N 1
ATOM 1453 C CA . ASP B 2 57 ? -21.119 32.269 118.152 1.00 27.58 57 ASP A CA 1
ATOM 1454 C C . ASP B 2 57 ? -21.232 33.765 117.824 1.00 27.03 57 ASP A C 1
ATOM 1455 O O . ASP B 2 57 ? -21.952 34.466 118.566 1.00 26.90 57 ASP A O 1
ATOM 1460 N N . ASP B 2 58 ? -20.553 34.232 116.768 1.00 28.11 58 ASP A N 1
ATOM 1461 C CA . ASP B 2 58 ? -20.306 35.677 116.504 1.00 28.06 58 ASP A CA 1
ATOM 1462 C C . ASP B 2 58 ? -21.373 36.252 115.559 1.00 26.93 58 ASP A C 1
ATOM 1463 O O . ASP B 2 58 ? -21.132 37.323 114.971 1.00 32.33 58 ASP A O 1
ATOM 1468 N N . ARG B 2 59 ? -22.526 35.593 115.444 1.00 26.84 59 ARG A N 1
ATOM 1469 C CA . ARG B 2 59 ? -23.757 36.187 114.869 1.00 26.31 59 ARG A CA 1
ATOM 1470 C C . ARG B 2 59 ? -24.971 35.553 115.555 1.00 25.40 59 ARG A C 1
ATOM 1471 O O . ARG B 2 59 ? -24.794 34.611 116.353 1.00 28.99 59 ARG A O 1
ATOM 1479 N N . GLU B 2 60 ? -26.150 36.097 115.268 1.00 26.88 60 GLU A N 1
ATOM 1480 C CA . GLU B 2 60 ? -27.448 35.763 115.902 1.00 26.17 60 GLU A CA 1
ATOM 1481 C C . GLU B 2 60 ? -27.872 34.371 115.435 1.00 24.30 60 GLU A C 1
ATOM 1482 O O . GLU B 2 60 ? -27.821 34.124 114.214 1.00 23.83 60 GLU A O 1
ATOM 1488 N N . ASP B 2 61 ? -28.250 33.487 116.360 1.00 23.58 61 ASP A N 1
ATOM 1489 C CA . ASP B 2 61 ? -28.851 32.172 116.020 1.00 22.68 61 ASP A CA 1
ATOM 1490 C C . ASP B 2 61 ? -30.317 32.409 115.653 1.00 22.07 61 ASP A C 1
ATOM 1491 O O . ASP B 2 61 ? -31.195 32.208 116.504 1.00 24.33 61 ASP A O 1
ATOM 1496 N N . SER B 2 62 ? -30.558 32.863 114.422 1.00 22.23 62 SER A N 1
ATOM 1497 C CA . SER B 2 62 ? -31.888 33.302 113.940 1.00 20.94 62 SER A CA 1
ATOM 1498 C C . SER B 2 62 ? -31.885 33.323 112.422 1.00 18.84 62 SER A C 1
ATOM 1499 O O . SER B 2 62 ? -30.820 33.386 111.817 1.00 21.20 62 SER A O 1
ATOM 1502 N N . PRO B 2 63 ? -33.068 33.295 111.770 1.00 20.51 63 PRO A N 1
ATOM 1503 C CA . PRO B 2 63 ? -33.126 33.420 110.314 1.00 20.94 63 PRO A CA 1
ATOM 1504 C C . PRO B 2 63 ? -32.385 34.677 109.833 1.00 21.38 63 PRO A C 1
ATOM 1505 O O . PRO B 2 63 ? -31.676 34.601 108.851 1.00 20.61 63 PRO A O 1
ATOM 1509 N N . GLU B 2 64 ? -32.500 35.786 110.561 1.00 22.56 64 GLU A N 1
ATOM 1510 C CA . GLU B 2 64 ? -31.816 37.054 110.194 1.00 22.18 64 GLU A CA 1
ATOM 1511 C C . GLU B 2 64 ? -30.296 36.847 110.230 1.00 20.65 64 GLU A C 1
ATOM 1512 O O . GLU B 2 64 ? -29.611 37.331 109.317 1.00 22.49 64 GLU A O 1
ATOM 1518 N N . GLY B 2 65 ? -29.777 36.173 111.259 1.00 20.59 65 GLY A N 1
ATOM 1519 C CA . GLY B 2 65 ? -28.336 35.870 111.369 1.00 20.43 65 GLY A CA 1
ATOM 1520 C C . GLY B 2 65 ? -27.864 34.995 110.223 1.00 19.35 65 GLY A C 1
ATOM 1521 O O . GLY B 2 65 ? -26.784 35.248 109.674 1.00 20.61 65 GLY A O 1
ATOM 1522 N N . ILE B 2 66 ? -28.658 33.989 109.876 1.00 18.18 66 ILE A N 1
ATOM 1523 C CA . ILE B 2 66 ? -28.337 33.043 108.773 1.00 18.15 66 ILE A CA 1
ATOM 1524 C C . ILE B 2 66 ? -28.239 33.836 107.468 1.00 18.78 66 ILE A C 1
ATOM 1525 O O . ILE B 2 66 ? -27.242 33.676 106.753 1.00 19.76 66 ILE A O 1
ATOM 1530 N N . VAL B 2 67 ? -29.238 34.667 107.181 1.00 19.86 67 VAL A N 1
ATOM 1531 C CA . VAL B 2 67 ? -29.303 35.421 105.897 1.00 20.25 67 VAL A CA 1
ATOM 1532 C C . VAL B 2 67 ? -28.114 36.385 105.852 1.00 20.20 67 VAL A C 1
ATOM 1533 O O . VAL B 2 67 ? -27.503 36.514 104.782 1.00 20.55 67 VAL A O 1
ATOM 1537 N N . LYS B 2 68 ? -27.780 37.024 106.977 1.00 20.35 68 LYS A N 1
ATOM 1538 C CA . LYS B 2 68 ? -26.630 37.961 107.039 1.00 21.11 68 LYS A CA 1
ATOM 1539 C C . LYS B 2 68 ? -25.334 37.219 106.693 1.00 20.85 68 LYS A C 1
ATOM 1540 O O . LYS B 2 68 ? -24.545 37.759 105.910 1.00 22.89 68 LYS A O 1
ATOM 1546 N N . GLU B 2 69 ? -25.107 36.025 107.248 1.00 20.90 69 GLU A N 1
ATOM 1547 C CA . GLU B 2 69 ? -23.855 35.266 106.978 1.00 19.90 69 GLU A CA 1
ATOM 1548 C C . GLU B 2 69 ? -23.819 34.844 105.501 1.00 20.01 69 GLU A C 1
ATOM 1549 O O . GLU B 2 69 ? -22.754 34.981 104.870 1.00 21.46 69 GLU A O 1
ATOM 1555 N N . ILE B 2 70 ? -24.935 34.362 104.960 1.00 19.64 70 ILE A N 1
ATOM 1556 C CA . ILE B 2 70 ? -25.020 33.952 103.524 1.00 20.63 70 ILE A CA 1
ATOM 1557 C C . ILE B 2 70 ? -24.694 35.171 102.659 1.00 21.33 70 ILE A C 1
ATOM 1558 O O . ILE B 2 70 ? -23.861 35.043 101.738 1.00 20.96 70 ILE A O 1
ATOM 1563 N N . LYS B 2 71 ? -25.330 36.308 102.948 1.00 20.56 71 LYS A N 1
ATOM 1564 C CA . LYS B 2 71 ? -25.171 37.548 102.140 1.00 21.01 71 LYS A CA 1
ATOM 1565 C C . LYS B 2 71 ? -23.690 37.944 102.107 1.00 20.77 71 LYS A C 1
ATOM 1566 O O . LYS B 2 71 ? -23.164 38.214 101.010 1.00 23.47 71 LYS A O 1
ATOM 1572 N N . GLU B 2 72 ? -23.034 37.968 103.268 1.00 21.69 72 GLU A N 1
ATOM 1573 C CA . GLU B 2 72 ? -21.638 38.464 103.406 1.00 22.52 72 GLU A CA 1
ATOM 1574 C C . GLU B 2 72 ? -20.676 37.466 102.760 1.00 21.58 72 GLU A C 1
ATOM 1575 O O . GLU B 2 72 ? -19.745 37.903 102.065 1.00 25.62 72 GLU A O 1
ATOM 1581 N N . TRP B 2 73 ? -20.892 36.170 102.980 1.00 21.99 73 TRP A N 1
ATOM 1582 C CA . TRP B 2 73 ? -20.008 35.117 102.424 1.00 22.51 73 TRP A CA 1
ATOM 1583 C C . TRP B 2 73 ? -20.099 35.129 100.894 1.00 23.27 73 TRP A C 1
ATOM 1584 O O . TRP B 2 73 ? -19.039 35.104 100.247 1.00 24.46 73 TRP A O 1
ATOM 1595 N N . ARG B 2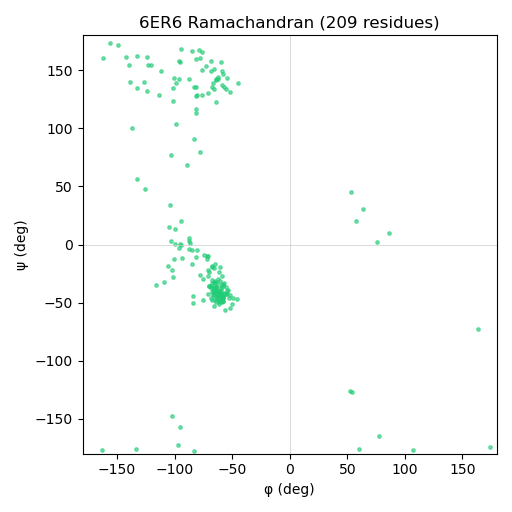 74 ? -21.314 35.162 100.341 1.00 20.59 74 ARG A N 1
ATOM 1596 C CA . ARG B 2 74 ? -21.527 35.115 98.871 1.00 22.25 74 ARG A CA 1
ATOM 1597 C C . ARG B 2 74 ? -20.863 36.342 98.230 1.00 22.70 74 ARG A C 1
ATOM 1598 O O . ARG B 2 74 ? -20.180 36.181 97.203 1.00 23.17 74 ARG A O 1
ATOM 1606 N N . ALA B 2 75 ? -21.033 37.528 98.816 1.00 23.30 75 ALA A N 1
ATOM 1607 C CA . ALA B 2 75 ? -20.460 38.780 98.270 1.00 25.66 75 ALA A CA 1
ATOM 1608 C C . ALA B 2 75 ? -18.931 38.667 98.236 1.00 24.93 75 ALA A C 1
ATOM 1609 O O . ALA B 2 75 ? -18.340 39.007 97.192 1.00 30.84 75 ALA A O 1
ATOM 1611 N N . ALA B 2 76 ? -18.322 38.161 99.312 1.00 25.48 76 ALA A N 1
ATOM 1612 C CA . ALA B 2 76 ? -16.852 38.073 99.489 1.00 28.11 76 ALA A CA 1
ATOM 1613 C C . ALA B 2 76 ? -16.251 37.009 98.559 1.00 27.36 76 ALA A C 1
ATOM 1614 O O . ALA B 2 76 ? -15.050 37.105 98.256 1.00 31.05 76 ALA A O 1
ATOM 1616 N N . ASN B 2 77 ? -17.053 36.046 98.097 1.00 27.08 77 ASN A N 1
ATOM 1617 C CA . ASN B 2 77 ? -16.570 34.912 97.265 1.00 27.98 77 ASN A CA 1
ATOM 1618 C C . ASN B 2 77 ? -16.972 35.121 95.798 1.00 31.12 77 ASN A C 1
ATOM 1619 O O . ASN B 2 77 ? -16.889 34.151 95.025 1.00 33.78 77 ASN A O 1
ATOM 1624 N N . GLY B 2 78 ? -17.370 36.341 95.426 1.00 29.68 78 GLY A N 1
ATOM 1625 C CA . GLY B 2 78 ? -17.679 36.718 94.034 1.00 30.04 78 GLY A CA 1
ATOM 1626 C C . GLY B 2 78 ? -18.858 35.940 93.481 1.00 28.72 78 GLY A C 1
ATOM 1627 O O . GLY B 2 78 ? -18.873 35.691 92.263 1.00 32.82 78 GLY A O 1
ATOM 1628 N N . LYS B 2 79 ? -19.809 35.554 94.339 1.00 26.22 79 LYS A N 1
ATOM 1629 C CA . LYS B 2 79 ? -21.056 34.865 93.921 1.00 25.76 79 LYS A CA 1
ATOM 1630 C C . LYS B 2 79 ? -22.167 35.901 93.764 1.00 23.94 79 LYS A C 1
ATOM 1631 O O . LYS B 2 79 ? -22.073 36.975 94.387 1.00 27.81 79 LYS A O 1
ATOM 1637 N N . SER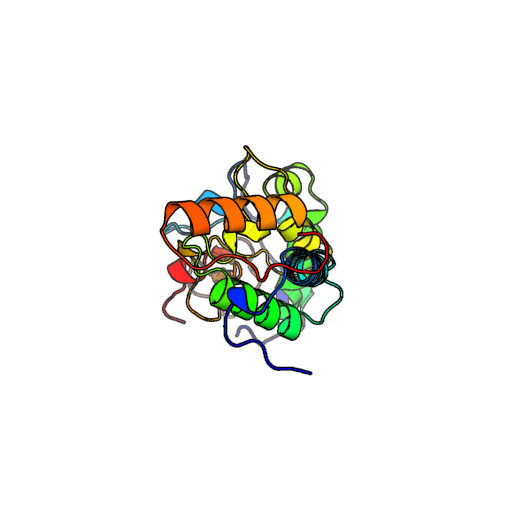 B 2 80 ? -23.189 35.570 92.973 1.00 23.59 80 SER A N 1
ATOM 1638 C CA . SER B 2 80 ? -24.366 36.440 92.727 1.00 25.41 80 SER A CA 1
ATOM 1639 C C . SER B 2 80 ? -25.104 36.680 94.048 1.00 24.61 80 SER A C 1
ATOM 1640 O O . SER B 2 80 ? -25.137 35.770 94.899 1.00 26.36 80 SER A O 1
ATOM 1643 N N . GLY B 2 81 ? -25.638 37.889 94.217 1.00 25.60 81 GLY A N 1
ATOM 1644 C CA . GLY B 2 81 ? -26.381 38.307 95.417 1.00 25.22 81 GLY A CA 1
ATOM 1645 C C . GLY B 2 81 ? -27.874 38.167 95.207 1.00 23.26 81 GLY A C 1
ATOM 1646 O O . GLY B 2 81 ? -28.293 37.641 94.146 1.00 24.60 81 GLY A O 1
ATOM 1647 N N . PHE B 2 82 ? -28.656 38.651 96.167 1.00 22.51 82 PHE A N 1
ATOM 1648 C CA . PHE B 2 82 ? -30.136 38.617 96.131 1.00 23.57 82 PHE A CA 1
ATOM 1649 C C . PHE B 2 82 ? -30.627 39.554 95.029 1.00 24.54 82 PHE A C 1
ATOM 1650 O O . PHE B 2 82 ? -29.937 40.555 94.727 1.00 25.32 82 PHE A O 1
ATOM 1658 N N . LYS B 2 83 ? -31.774 39.206 94.445 1.00 26.32 83 LYS A N 1
ATOM 1659 C CA . LYS B 2 83 ? -32.565 40.093 93.557 1.00 26.29 83 LYS A CA 1
ATOM 1660 C C . LYS B 2 83 ? -32.854 41.387 94.322 1.00 25.46 83 LYS A C 1
ATOM 1661 O O . LYS B 2 83 ? -33.245 41.307 95.500 1.00 25.72 83 LYS A O 1
ATOM 1667 N N . GLN B 2 84 ? -32.666 42.543 93.692 1.00 25.49 84 GLN A N 1
ATOM 1668 C CA . GLN B 2 84 ? -33.102 43.828 94.287 1.00 29.70 84 GLN A CA 1
ATOM 1669 C C . GLN B 2 84 ? -34.620 43.906 94.110 1.00 30.88 84 GLN A C 1
ATOM 1670 O O . GLN B 2 84 ? -35.095 43.631 92.998 1.00 33.46 84 GLN A O 1
ATOM 1676 N N . GLY B 2 85 ? -35.345 44.182 95.195 1.00 32.90 85 GLY A N 1
ATOM 1677 C CA . GLY B 2 85 ? -36.795 44.437 95.172 1.00 31.78 85 GLY A CA 1
ATOM 1678 C C . GLY B 2 85 ? -37.088 45.925 95.112 1.00 30.14 85 GLY A C 1
ATOM 1679 O O . GLY B 2 85 ? -36.213 46.706 94.677 1.00 30.68 85 GLY A O 1
ATOM 1680 N N . LEU B 2 86 ? -38.275 46.320 95.557 1.00 28.08 86 LEU A N 1
ATOM 1681 C CA . LEU B 2 86 ? -38.734 47.725 95.460 1.00 25.95 86 LEU A CA 1
ATOM 1682 C C . LEU B 2 86 ? -38.279 48.526 96.689 1.00 29.21 86 LEU A C 1
ATOM 1683 O O . LEU B 2 86 ? -38.597 49.715 96.732 1.00 31.63 86 LEU A O 1
ATOM 1688 N N . GLU B 2 87 ? -37.523 47.918 97.613 1.00 32.30 87 GLU A N 1
ATOM 1689 C CA . GLU B 2 87 ? -36.797 48.633 98.703 1.00 34.31 87 GLU A CA 1
ATOM 1690 C C . GLU B 2 87 ? -35.659 49.484 98.112 1.00 36.45 87 GLU A C 1
ATOM 1691 O O . GLU B 2 87 ? -35.375 50.563 98.676 1.00 39.36 87 GLU A O 1
ATOM 1697 N N . HIS B 2 88 ? -35.034 49.029 97.021 1.00 41.49 88 HIS A N 1
ATOM 1698 C CA . HIS B 2 88 ? -33.858 49.686 96.385 1.00 43.55 88 HIS A CA 1
ATOM 1699 C C . HIS B 2 88 ? -34.291 50.990 95.701 1.00 43.63 88 HIS A C 1
ATOM 1700 O O . HIS B 2 88 ? -35.450 51.184 95.332 1.00 48.08 88 HIS A O 1
#

CATH classification: 1.10.1200.20

B-factor: mean 31.02, std 10.45, range [15.52, 82.37]

Foldseek 3Di:
DQQAKDFAAEFKDDAAQQQQVQQLPLQAGAQHRVLSVVRGGPIANGNLRVQQSSLCSLLVDPSSLVSDDDVQSVQSVRSHFGFDPPVLADVVRGGWDWDFNDDAPCHSNYRNGIHTHGCNSVVPD/DPDDPAQQAAALVRQLVLLVVLLVVPDDPVVNVVSLVVVCVHLVDPCRSCLQVVNDPPFDNGSVRSSVVSQVVCVVVVHRHYHDDPVD

Nearest PDB structures (foldseek):
  6er6-assembly1_B  TM=1.008E+00  e=1.319E-28  Escherichia coli
  3u43-assembly2_B  TM=9.629E-01  e=1.923E-22  Escherichia coli
  6ere-assembly1_B  TM=9.650E-01  e=6.702E-22  Escherichia coli
  2vln-assembly1_B  TM=9.469E-01  e=6.663E-20  Escherichia coli
  2jb0-assembly1_B  TM=9.513E-01  e=5.809E-18  Escherichia coli str. K-12 substr. W3110

Radius of gyration: 19.44 Å; Cα contacts (8 Å, |Δi|>4): 330; chains: 2; bounding box: 31×63×45 Å

Solvent-accessible surface area: 11907 Å² total; per-residue (Å²): 112,104,125,134,96,21,50,0,64,20,55,10,123,109,31,56,108,142,8,28,88,52,0,41,119,125,57,2,0,25,0,0,50,73,4,0,83,117,0,87,100,91,124,12,68,46,5,62,60,0,71,100,30,0,0,43,26,0,22,148,21,99,90,0,14,150,52,12,86,102,18,0,85,74,16,0,119,76,1,80,8,0,0,0,29,58,167,23,19,41,70,77,49,20,26,9,32,5,38,36,75,96,130,72,96,156,48,8,6,44,2,78,15,0,45,0,8,5,0,115,98,18,102,140,148,186,158,130,51,136,47,1,32,40,21,21,68,75,76,0,38,120,18,1,75,103,2,61,87,23,112,34,72,50,86,81,12,40,124,20,4,122,53,0,50,124,3,0,93,15,101,36,3,1,29,5,3,4,72,7,129,132,110,40,110,34,15,8,78,4,6,4,120,20,0,106,97,60,10,76,89,80,76,76,63,48,20,94,116,22,187,137,174

Sequence (213 aa):
KRNKPGKATGKGKPVGDKWLDDAGKDSGAPIPDRIADKLRDKEFKNFDDFRKKFWEEVSKDPDLAKQFKRSNRKRIQQGYAPFAPQKDQVGGRTTFELHHDKPISQGVYDMNNIRVTTPKRAIDIMELKHSISDYTEAEFLEFVKKIEDANSSEDEQQKLVEEFIRLTEHPSGSDLIYYPRDDREDSPEGIVKEIKEWRAANGKSGFKQGLEH